Protein 4TT9 (pdb70)

Secondary structure (DSSP, 8-state):
-TTSEEEEEEEEEEEEEEHHHHHHHHHTTEEEE-S-TTT-EEEEETTEEEEEEEEEEETTEEEEEEEE--/--SSEEEEEEEEEEEEEEHHHHHT--TT-EEE--TTSSS-EEEEETTEEEEEEEEEE-SSSEEEEEEEE---/--SS--EEEEEEEEEEEEEHHHHHHHHHTTEEEE-S-STT-EEEEETTEEEEEEEEE--SSS-EEEEEE---/---EEEEEEEEEEEEE-SHHHHT--TTBEEE--SSTTSSEEEEETTEEEEEEEEEE--EEEEEEEE--

Nearest PDB structures (foldseek):
  4tt9-assembly2_C  TM=8.560E-01  e=9.223E-10  Shigella flexneri
  8uox-assembly1_E6  TM=8.039E-01  e=1.009E-04  Salmonella enterica subsp. enterica serovar Typhimurium
  8t8o-assembly1_N  TM=8.169E-01  e=2.760E-04  Salmonella enterica subsp. enterica serovar Typhimurium
  1o6a-assembly1_A  TM=7.568E-01  e=2.053E-04  Thermotoga maritima
  1o6a-assembly1_B  TM=7.746E-01  e=2.929E-04  Thermotoga maritima

Foldseek 3Di:
DVVDDWDKDFALDDDDDDPVRVVVCVVVVHDDDDDDSQVFIWIDTVNRTFFTWHWACPPNRIDIDTPTGD/DVPDDWDKDWAQDDDDDDVVVVVVDDPPDDDDDDPCRQAFTFIAINNHGFATWHWDQDVVGIDTHGDTGHDD/DVVPDDWDKDFAQDDDDDDVVVVVVCVVVPHDDDDPCRQQFGFIDTPNHTFFGWHWDCPPHGIDIGTDTGND/DPDDWDKDWDLDDDDDDVVVVVVDDPPDDDDDPPQSQQFIFIDTPNHTFFTFHWQPPVIDTHTPTGHD

B-factor: mean 56.94, std 15.18, range [26.03, 128.65]

Structure (mmCIF, N/CA/C/O backbone):
data_4TT9
#
_entry.id   4TT9
#
_cell.length_a   51.300
_cell.length_b   27.820
_cell.length_c   104.440
_cell.angle_alpha   90.00
_cell.angle_beta   90.03
_cell.angle_gamma   90.00
#
_symmetry.space_group_name_H-M   'P 1 21 1'
#
loop_
_entity.id
_entity.type
_entity.pdbx_description
1 polymer 'Surface presentation of antigens protein SpaO'
2 non-polymer 1,2-ETHANEDIOL
3 water water
#
loop_
_atom_site.group_PDB
_atom_site.id
_atom_site.type_symbol
_atom_site.label_atom_id
_atom_site.label_alt_id
_atom_site.label_comp_id
_atom_site.label_asym_id
_atom_site.label_entity_id
_atom_site.label_seq_id
_atom_site.pdbx_PDB_ins_code
_atom_site.Cartn_x
_atom_site.Cartn_y
_atom_site.Cartn_z
_atom_site.occupancy
_atom_site.B_iso_or_equiv
_atom_site.auth_seq_id
_atom_site.auth_comp_id
_atom_site.auth_asym_id
_atom_site.auth_atom_id
_atom_site.pdbx_PDB_model_num
ATOM 1 N N . TYR A 1 14 ? 43.772 -15.144 51.729 1.00 79.14 221 TYR A N 1
ATOM 2 C CA . TYR A 1 14 ? 42.833 -14.034 51.611 1.00 76.26 221 TYR A CA 1
ATOM 3 C C . TYR A 1 14 ? 42.334 -13.876 50.180 1.00 74.19 221 TYR A C 1
ATOM 4 O O . TYR A 1 14 ? 41.172 -13.557 49.944 1.00 72.50 221 TYR A O 1
ATOM 13 N N . ASP A 1 15 ? 43.212 -14.111 49.218 1.00 74.54 222 ASP A N 1
ATOM 14 C CA . ASP A 1 15 ? 42.813 -14.065 47.823 1.00 79.24 222 ASP A CA 1
ATOM 15 C C . ASP A 1 15 ? 42.102 -15.370 47.475 1.00 81.23 222 ASP A C 1
ATOM 16 O O . ASP A 1 15 ? 41.796 -15.649 46.316 1.00 78.80 222 ASP A O 1
ATOM 21 N N . ASP A 1 16 ? 41.843 -16.165 48.506 1.00 85.07 223 ASP A N 1
ATOM 22 C CA . ASP A 1 16 ? 41.151 -17.431 48.359 1.00 87.88 223 ASP A CA 1
ATOM 23 C C . ASP A 1 16 ? 39.650 -17.232 48.569 1.00 88.33 223 ASP A C 1
ATOM 24 O O . ASP A 1 16 ? 38.835 -18.038 48.120 1.00 87.40 223 ASP A O 1
ATOM 29 N N . ILE A 1 17 ? 39.295 -16.138 49.239 1.00 87.67 224 ILE A N 1
ATOM 30 C CA . ILE A 1 17 ? 37.913 -15.863 49.633 1.00 86.19 224 ILE A CA 1
ATOM 31 C C . ILE A 1 17 ? 37.090 -15.284 48.491 1.00 79.39 224 ILE A C 1
ATOM 32 O O . ILE A 1 17 ? 37.631 -14.943 47.444 1.00 80.18 224 ILE A O 1
ATOM 37 N N . ASN A 1 18 ? 35.783 -15.153 48.694 1.00 77.95 225 ASN A N 1
ATOM 38 C CA . ASN A 1 18 ? 34.932 -14.589 47.650 1.00 76.23 225 ASN A CA 1
ATOM 39 C C . ASN A 1 18 ? 34.331 -13.229 47.999 1.00 74.02 225 ASN A C 1
ATOM 40 O O . ASN A 1 18 ? 33.977 -12.979 49.141 1.00 66.85 225 ASN A O 1
ATOM 45 N N . VAL A 1 19 ? 34.229 -12.354 47.004 1.00 71.04 226 VAL A N 1
ATOM 46 C CA . VAL A 1 19 ? 33.603 -11.050 47.184 1.00 67.91 226 VAL A CA 1
ATOM 47 C C . VAL A 1 19 ? 32.573 -10.833 46.080 1.00 71.09 226 VAL A C 1
ATOM 48 O O . VAL A 1 19 ? 32.544 -11.576 45.099 1.00 69.44 226 VAL A O 1
ATOM 52 N N . LYS A 1 20 ? 31.735 -9.814 46.241 1.00 70.68 227 LYS A N 1
ATOM 53 C CA . LYS A 1 20 ? 30.686 -9.511 45.278 1.00 64.14 227 LYS A CA 1
ATOM 54 C C . LYS A 1 20 ? 31.079 -8.245 44.533 1.00 62.04 227 LYS A C 1
ATOM 55 O O . LYS A 1 20 ? 31.347 -7.218 45.159 1.00 57.04 227 LYS A O 1
ATOM 61 N N . VAL A 1 21 ? 31.135 -8.316 43.203 1.00 54.84 228 VAL A N 1
ATOM 62 C CA . VAL A 1 21 ? 31.480 -7.140 42.399 1.00 50.01 228 VAL A CA 1
ATOM 63 C C . VAL A 1 21 ? 30.237 -6.566 41.730 1.00 48.89 228 VAL A C 1
ATOM 64 O O . VAL A 1 21 ? 29.580 -7.242 40.936 1.00 46.53 228 VAL A O 1
ATOM 68 N N . ASP A 1 22 ? 29.914 -5.321 42.073 1.00 44.77 229 ASP A N 1
ATOM 69 C CA . ASP A 1 22 ? 28.668 -4.696 41.647 1.00 42.94 229 ASP A CA 1
ATOM 70 C C . ASP A 1 22 ? 28.935 -3.696 40.531 1.00 46.56 229 ASP A C 1
ATOM 71 O O . ASP A 1 22 ? 29.679 -2.731 40.726 1.00 46.02 229 ASP A O 1
ATOM 76 N N . PHE A 1 23 ? 28.340 -3.930 39.363 1.00 46.80 230 PHE A N 1
ATOM 77 C CA . PHE A 1 23 ? 28.384 -2.956 38.287 1.00 40.01 230 PHE A CA 1
ATOM 78 C C . PHE A 1 23 ? 27.120 -2.115 38.381 1.00 40.42 230 PHE A C 1
ATOM 79 O O . PHE A 1 23 ? 26.044 -2.545 37.980 1.00 37.46 230 PHE A O 1
ATOM 87 N N . ILE A 1 24 ? 27.259 -0.926 38.952 1.00 42.55 231 ILE A N 1
ATOM 88 C CA . ILE A 1 24 ? 26.120 -0.088 39.276 1.00 38.59 231 ILE A CA 1
ATOM 89 C C . ILE A 1 24 ? 25.926 0.986 38.222 1.00 39.55 231 ILE A C 1
ATOM 90 O O . ILE A 1 24 ? 26.711 1.925 38.122 1.00 46.62 231 ILE A O 1
ATOM 95 N N . LEU A 1 25 ? 24.873 0.836 37.434 1.00 37.56 232 LEU A N 1
ATOM 96 C CA . LEU A 1 25 ? 24.520 1.824 36.428 1.00 40.70 232 LEU A CA 1
ATOM 97 C C . LEU A 1 25 ? 24.349 3.199 37.052 1.00 39.34 232 LEU A C 1
ATOM 98 O O . LEU A 1 25 ? 25.006 4.161 36.661 1.00 44.94 232 LEU A O 1
ATOM 103 N N . LEU A 1 26 ? 23.466 3.285 38.034 1.00 41.60 233 LEU A N 1
ATOM 104 C CA . LEU A 1 26 ? 23.198 4.560 38.685 1.00 42.24 233 LEU A CA 1
ATOM 105 C C . LEU A 1 26 ? 22.808 4.405 40.143 1.00 36.40 233 LEU A C 1
ATOM 106 O O . LEU A 1 26 ? 22.151 3.434 40.521 1.00 37.03 233 LEU A O 1
ATOM 111 N N . GLU A 1 27 ? 23.243 5.364 40.954 1.00 38.63 234 GLU A N 1
ATOM 112 C CA . GLU A 1 27 ? 22.733 5.538 42.302 1.00 40.47 234 GLU 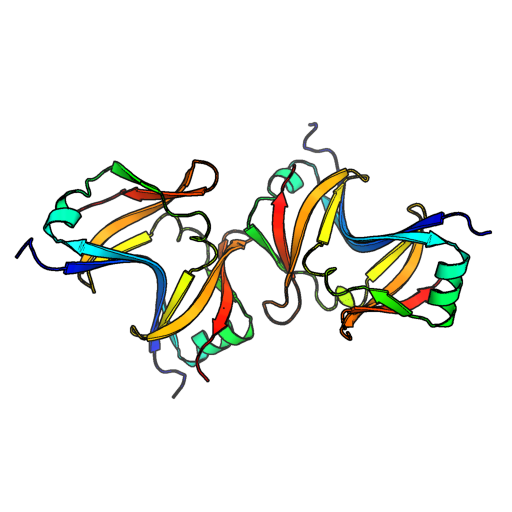A CA 1
ATOM 113 C C . GLU A 1 27 ? 22.194 6.950 42.421 1.00 41.94 234 GLU A C 1
ATOM 114 O O . GLU A 1 27 ? 22.843 7.916 42.010 1.00 40.30 234 GLU A O 1
ATOM 120 N N . LYS A 1 28 ? 21.001 7.057 42.989 1.00 43.69 235 LYS A N 1
ATOM 121 C CA . LYS A 1 28 ? 20.300 8.324 43.094 1.00 45.87 235 LYS A CA 1
ATOM 122 C C . LYS A 1 28 ? 19.576 8.364 44.432 1.00 52.07 235 LYS A C 1
ATOM 123 O O . LYS A 1 28 ? 19.039 7.354 44.884 1.00 51.93 235 LYS A O 1
ATOM 129 N N . ASN A 1 29 ? 19.584 9.523 45.081 1.00 61.47 236 ASN A N 1
ATOM 130 C CA . ASN A 1 29 ? 18.860 9.699 46.336 1.00 57.48 236 ASN A CA 1
ATOM 131 C C . ASN A 1 29 ? 17.518 10.370 46.072 1.00 54.73 236 ASN A C 1
ATOM 132 O O . ASN A 1 29 ? 17.433 11.306 45.275 1.00 53.91 236 ASN A O 1
ATOM 137 N N . MET A 1 30 ? 16.471 9.889 46.733 1.00 53.69 237 MET A N 1
ATOM 138 C CA . MET A 1 30 ? 15.122 10.373 46.479 1.00 52.56 237 MET A CA 1
ATOM 139 C C . MET A 1 30 ? 14.212 9.902 47.607 1.00 53.72 237 MET A C 1
ATOM 140 O O . MET A 1 30 ? 14.419 8.820 48.146 1.00 57.64 237 MET A O 1
ATOM 145 N N . THR A 1 31 ? 13.210 10.703 47.966 1.00 52.65 238 THR A N 1
ATOM 146 C CA . THR A 1 31 ? 12.323 10.372 49.086 1.00 51.91 238 THR A CA 1
ATOM 147 C C . THR A 1 31 ? 11.532 9.097 48.833 1.00 53.00 238 THR A C 1
ATOM 148 O O . THR A 1 31 ? 11.468 8.619 47.700 1.00 57.92 238 THR A O 1
ATOM 152 N N . ILE A 1 32 ? 10.927 8.547 49.884 1.00 51.51 239 ILE A N 1
ATOM 153 C CA . ILE A 1 32 ? 10.044 7.400 49.716 1.00 46.63 239 ILE A CA 1
ATOM 154 C C . ILE A 1 32 ? 8.876 7.852 48.860 1.00 49.25 239 ILE A C 1
ATOM 155 O O . ILE A 1 32 ? 8.316 7.089 48.083 1.00 53.49 239 ILE A O 1
ATOM 160 N N . ASN A 1 33 ? 8.541 9.126 48.997 1.00 53.54 240 ASN A N 1
ATOM 161 C CA . ASN A 1 33 ? 7.478 9.735 48.232 1.00 53.95 240 ASN A CA 1
ATOM 162 C C . ASN A 1 33 ? 7.869 9.842 46.765 1.00 57.53 240 ASN A C 1
ATOM 163 O O . ASN A 1 33 ? 7.100 9.447 45.887 1.00 52.13 240 ASN A O 1
ATOM 168 N N . GLU A 1 34 ? 9.067 10.367 46.502 1.00 57.07 241 GLU A N 1
ATOM 169 C CA . GLU A 1 34 ? 9.566 10.502 45.132 1.00 54.56 241 GLU A CA 1
ATOM 170 C C . GLU A 1 34 ? 9.663 9.148 44.443 1.00 48.96 241 GLU A C 1
ATOM 171 O O . GLU A 1 34 ? 9.150 8.968 43.341 1.00 53.31 241 GLU A O 1
ATOM 177 N N . LEU A 1 35 ? 10.331 8.207 45.101 1.00 42.81 242 LEU A N 1
ATOM 178 C CA . LEU A 1 35 ? 10.439 6.840 44.616 1.00 39.95 242 LEU A CA 1
ATOM 179 C C . LEU A 1 35 ? 9.079 6.300 44.219 1.00 46.32 242 LEU A C 1
ATOM 180 O O . LEU A 1 35 ? 8.933 5.665 43.180 1.00 53.69 242 LEU A O 1
ATOM 185 N N . LYS A 1 36 ? 8.081 6.573 45.049 1.00 51.22 243 LYS A N 1
ATOM 186 C CA . LYS A 1 36 ? 6.745 6.039 44.841 1.00 51.70 243 LYS A CA 1
ATOM 187 C C . LYS A 1 36 ? 6.065 6.623 43.592 1.00 54.85 243 LYS A C 1
ATOM 188 O O . LYS A 1 36 ? 5.234 5.958 42.969 1.00 54.29 243 LYS A O 1
ATOM 194 N N . MET A 1 37 ? 6.422 7.849 43.217 1.00 54.15 244 MET A N 1
ATOM 195 C CA . MET A 1 37 ? 5.888 8.439 41.993 1.00 46.89 244 MET A CA 1
ATOM 196 C C . MET A 1 37 ? 6.427 7.678 40.798 1.00 54.74 244 MET A C 1
ATOM 197 O O . MET A 1 37 ? 5.698 7.385 39.847 1.00 57.51 244 MET A O 1
ATOM 202 N N . TYR A 1 38 ? 7.713 7.355 40.861 1.00 54.90 245 TYR A N 1
ATOM 203 C CA . TYR A 1 38 ? 8.377 6.613 39.801 1.00 51.22 245 TYR A CA 1
ATOM 204 C C . TYR A 1 38 ? 7.721 5.250 39.623 1.00 54.98 245 TYR A C 1
ATOM 205 O O . TYR A 1 38 ? 7.519 4.794 38.502 1.00 61.37 245 TYR A O 1
ATOM 214 N N . VAL A 1 39 ? 7.378 4.603 40.731 1.00 53.65 246 VAL A N 1
ATOM 215 C CA . VAL A 1 39 ? 6.735 3.294 40.666 1.00 51.70 246 VAL A CA 1
ATOM 216 C C . VAL A 1 39 ? 5.345 3.391 40.028 1.00 55.79 246 VAL A C 1
ATOM 217 O O . VAL A 1 39 ? 4.895 2.464 39.354 1.00 56.69 246 VAL A O 1
ATOM 221 N N . GLU A 1 40 ? 4.683 4.527 40.231 1.00 57.62 247 GLU A N 1
ATOM 222 C CA . GLU A 1 40 ? 3.372 4.770 39.651 1.00 57.58 247 GLU A CA 1
ATOM 223 C C . GLU A 1 40 ? 3.489 4.996 38.153 1.00 59.52 247 GLU A C 1
ATOM 224 O O . GLU A 1 40 ? 2.642 4.550 37.382 1.00 66.00 247 GLU A O 1
ATOM 230 N N . ASN A 1 41 ? 4.539 5.699 37.742 1.00 53.63 248 ASN A N 1
ATOM 231 C CA . ASN A 1 41 ? 4.714 6.026 36.340 1.00 44.90 248 ASN A CA 1
ATOM 232 C C . ASN A 1 41 ? 5.457 4.938 35.581 1.00 43.37 248 ASN A C 1
ATOM 233 O O . ASN A 1 41 ? 5.855 5.141 34.435 1.00 41.66 248 ASN A O 1
ATOM 238 N N . GLU A 1 42 ? 5.651 3.794 36.231 1.00 46.39 249 GLU A N 1
ATOM 239 C CA . GLU A 1 42 ? 6.349 2.645 35.647 1.00 38.74 249 GLU A CA 1
ATOM 240 C C . GLU A 1 42 ? 7.643 2.994 34.920 1.00 44.82 249 GLU A C 1
ATOM 241 O O . GLU A 1 42 ? 8.095 2.246 34.058 1.00 45.53 249 GLU A O 1
ATOM 247 N N . LEU A 1 43 ? 8.238 4.126 35.280 1.00 50.10 250 LEU A N 1
ATOM 248 C CA . LEU A 1 43 ? 9.460 4.590 34.635 1.00 48.50 250 LEU A CA 1
ATOM 249 C C . LEU A 1 43 ? 10.234 5.553 35.539 1.00 46.66 250 LEU A C 1
ATOM 250 O O . LEU A 1 43 ? 9.673 6.534 36.042 1.00 44.16 250 LEU A O 1
ATOM 255 N N . PHE A 1 44 ? 11.515 5.256 35.755 1.00 45.88 251 PHE A N 1
ATOM 256 C CA . PHE A 1 44 ? 12.434 6.207 36.354 1.00 38.82 251 PHE A CA 1
ATOM 257 C C . PHE A 1 44 ? 13.010 7.061 35.235 1.00 44.53 251 PHE A C 1
ATOM 258 O O . PHE A 1 44 ? 13.512 6.519 34.245 1.00 41.88 251 PHE A O 1
ATOM 266 N N . LYS A 1 45 ? 12.951 8.384 35.380 1.00 50.38 252 LYS A N 1
ATOM 267 C CA . LYS A 1 45 ? 13.404 9.276 34.308 1.00 57.40 252 LYS A CA 1
ATOM 268 C C . LYS A 1 45 ? 14.652 10.085 34.637 1.00 62.45 252 LYS A C 1
ATOM 269 O O . LYS A 1 45 ? 14.645 10.935 35.536 1.00 70.23 252 LYS A O 1
ATOM 275 N N . PHE A 1 46 ? 15.714 9.825 33.879 1.00 55.78 253 PHE A N 1
ATOM 276 C CA . PHE A 1 46 ? 17.005 10.436 34.132 1.00 57.08 253 PHE A CA 1
ATOM 277 C C . PHE A 1 46 ? 17.590 11.069 32.875 1.00 61.24 253 PHE A C 1
ATOM 278 O O . PHE A 1 46 ? 17.574 10.465 31.802 1.00 59.41 253 PHE A O 1
ATOM 286 N N . PRO A 1 47 ? 18.107 12.300 33.011 1.00 66.90 254 PRO A N 1
ATOM 287 C CA . PRO A 1 47 ? 18.733 13.078 31.934 1.00 68.38 254 PRO A CA 1
ATOM 288 C C . PRO A 1 47 ? 20.088 12.546 31.449 1.00 66.31 254 PRO A C 1
ATOM 289 O O . PRO A 1 47 ? 21.100 13.100 31.853 1.00 66.46 254 PRO A O 1
ATOM 293 N N . ASP A 1 48 ? 20.097 11.504 30.617 1.00 68.48 255 ASP A N 1
ATOM 294 C CA . ASP A 1 48 ? 21.286 11.098 29.845 1.00 67.48 255 ASP A CA 1
ATOM 295 C C . ASP A 1 48 ? 22.482 10.586 30.667 1.00 70.43 255 ASP A C 1
ATOM 296 O O . ASP A 1 48 ? 22.393 10.452 31.887 1.00 76.11 255 ASP A O 1
ATOM 301 N N . ASP A 1 49 ? 23.576 10.263 29.970 1.00 66.51 256 ASP A N 1
ATOM 302 C CA . ASP A 1 49 ? 24.913 10.133 30.570 1.00 60.32 256 ASP A CA 1
ATOM 303 C C . ASP A 1 49 ? 25.221 8.870 31.372 1.00 54.17 256 ASP A C 1
ATOM 304 O O . ASP A 1 49 ? 26.349 8.390 31.345 1.00 52.48 256 ASP A O 1
ATOM 309 N N . ILE A 1 50 ? 24.240 8.341 32.095 1.00 53.28 257 ILE A N 1
ATOM 310 C CA . ILE A 1 50 ? 24.500 7.283 33.082 1.00 53.09 257 ILE A CA 1
ATOM 311 C C . ILE A 1 50 ? 25.176 6.047 32.499 1.00 52.64 257 ILE A C 1
ATOM 312 O O . ILE A 1 50 ? 25.680 5.194 33.232 1.00 53.02 257 ILE A O 1
ATOM 317 N N . VAL A 1 51 ? 25.176 5.960 31.175 1.00 54.61 258 VAL A N 1
ATOM 318 C CA . VAL A 1 51 ? 25.835 4.876 30.472 1.00 53.85 258 VAL A CA 1
ATOM 319 C C . VAL A 1 51 ? 27.349 5.114 30.462 1.00 59.39 258 VAL A C 1
ATOM 320 O O . VAL A 1 51 ? 28.141 4.173 30.490 1.00 62.81 258 VAL A O 1
ATOM 324 N N . LYS A 1 52 ? 27.747 6.380 30.457 1.00 59.96 259 LYS A N 1
ATOM 325 C CA . LYS A 1 52 ? 29.156 6.739 30.520 1.00 57.68 259 LYS A CA 1
ATOM 326 C C . LYS A 1 52 ? 29.738 6.600 31.926 1.00 59.19 259 LYS A C 1
ATOM 327 O O . LYS A 1 52 ? 30.934 6.361 32.090 1.00 61.79 259 LYS A O 1
ATOM 333 N N . HIS A 1 53 ? 28.898 6.758 32.942 1.00 60.20 260 HIS A N 1
ATOM 334 C CA . HIS A 1 53 ? 29.386 6.846 34.313 1.00 61.53 260 HIS A CA 1
ATOM 335 C C . HIS A 1 53 ? 28.891 5.712 35.199 1.00 54.97 260 HIS A C 1
ATOM 336 O O . HIS A 1 53 ? 28.214 5.940 36.200 1.00 55.95 260 HIS A O 1
ATOM 343 N N . VAL A 1 54 ? 29.242 4.488 34.830 1.00 48.48 261 VAL A N 1
ATOM 344 C CA . VAL A 1 54 ? 28.904 3.330 35.635 1.00 44.66 261 VAL A CA 1
ATOM 345 C C . VAL A 1 54 ? 29.951 3.166 36.720 1.00 45.02 261 VAL A C 1
ATOM 346 O O . VAL A 1 54 ? 31.139 3.358 36.476 1.00 50.81 261 VAL A O 1
ATOM 350 N N . ASN A 1 55 ? 29.524 2.841 37.932 1.00 44.82 262 ASN A N 1
ATOM 351 C CA . ASN A 1 55 ? 30.495 2.639 38.992 1.00 46.32 262 ASN A CA 1
ATOM 352 C C . ASN A 1 55 ? 30.604 1.183 39.393 1.00 46.39 262 ASN A C 1
ATOM 353 O O . ASN A 1 55 ? 29.626 0.440 39.354 1.00 50.17 262 ASN A O 1
ATOM 358 N N . ILE A 1 56 ? 31.812 0.782 39.761 1.00 47.39 263 ILE A N 1
ATOM 359 C CA . ILE A 1 56 ? 32.091 -0.604 40.067 1.00 45.62 263 ILE A CA 1
ATOM 360 C C . ILE A 1 56 ? 32.568 -0.702 41.503 1.00 47.03 263 ILE A C 1
ATOM 361 O O . ILE A 1 56 ? 33.739 -0.466 41.796 1.00 46.86 263 ILE A O 1
ATOM 366 N N . LYS A 1 57 ? 31.645 -1.037 42.398 1.00 52.98 264 LYS A N 1
ATOM 367 C CA . LYS A 1 57 ? 31.944 -1.096 43.818 1.00 49.46 264 LYS A CA 1
ATOM 368 C C . LYS A 1 57 ? 32.061 -2.547 44.250 1.00 49.91 264 LYS A C 1
ATOM 369 O O . LYS A 1 57 ? 31.381 -3.412 43.705 1.00 51.24 264 LYS A O 1
ATOM 375 N N . VAL A 1 58 ? 32.938 -2.820 45.210 1.00 53.67 265 VAL A N 1
ATOM 376 C CA . VAL A 1 58 ? 32.986 -4.141 45.827 1.00 58.23 265 VAL A CA 1
ATOM 377 C C . VAL A 1 58 ? 32.396 -4.032 47.223 1.00 68.08 265 VAL A C 1
ATOM 378 O O . VAL A 1 58 ? 33.106 -3.760 48.194 1.00 70.28 265 VAL A O 1
ATOM 382 N N . ASN A 1 59 ? 31.080 -4.211 47.298 1.00 69.86 266 ASN A N 1
ATOM 383 C CA . ASN A 1 59 ? 30.363 -4.132 48.548 1.00 73.87 266 ASN A CA 1
ATOM 384 C C . ASN A 1 59 ? 30.583 -2.796 49.247 1.00 67.67 266 ASN A C 1
ATOM 385 O O . ASN A 1 59 ? 30.777 -2.736 50.461 1.00 67.69 266 ASN A O 1
ATOM 390 N N . GLY A 1 60 ? 30.556 -1.726 48.460 1.00 58.16 267 GLY A N 1
ATOM 391 C CA . GLY A 1 60 ? 30.628 -0.389 49.009 1.00 56.51 267 GLY A CA 1
ATOM 392 C C . GLY A 1 60 ? 31.908 0.309 48.621 1.00 60.75 267 GLY A C 1
ATOM 393 O O . GLY A 1 60 ? 31.889 1.475 48.242 1.00 61.45 267 GLY A O 1
ATOM 394 N N . SER A 1 61 ? 33.027 -0.397 48.727 1.00 63.13 268 SER A N 1
ATOM 395 C CA . SER A 1 61 ? 34.306 0.155 48.310 1.00 63.56 268 SER A CA 1
ATOM 396 C C . SER A 1 61 ? 34.320 0.350 46.800 1.00 64.07 268 SER A C 1
ATOM 397 O O . SER A 1 61 ? 34.156 -0.602 46.041 1.00 66.33 268 SER A O 1
ATOM 400 N N . LEU A 1 62 ? 34.512 1.590 46.367 1.00 63.46 269 LEU A N 1
ATOM 401 C CA . LEU A 1 62 ? 34.522 1.912 44.944 1.00 56.12 269 LEU A CA 1
ATOM 402 C C . LEU A 1 62 ? 35.859 1.604 44.271 1.00 59.58 269 LEU A C 1
ATOM 403 O O . LEU A 1 62 ? 36.897 2.158 44.636 1.00 66.34 269 LEU A O 1
ATOM 408 N N . VAL A 1 63 ? 35.834 0.733 43.272 1.00 52.23 270 VAL A N 1
ATOM 409 C CA . VAL A 1 63 ? 37.060 0.361 42.588 1.00 48.86 270 VAL A CA 1
ATOM 410 C C . VAL A 1 63 ? 37.343 1.259 41.401 1.00 47.60 270 VAL A C 1
ATOM 411 O O . VAL A 1 63 ? 38.258 2.081 41.425 1.00 46.68 270 VAL A O 1
ATOM 415 N N . GLY A 1 64 ? 36.557 1.090 40.351 1.00 50.92 271 GLY A N 1
ATOM 416 C CA . GLY A 1 64 ? 36.779 1.857 39.150 1.00 53.60 271 GLY A CA 1
ATOM 417 C C . GLY A 1 64 ? 35.523 2.524 38.656 1.00 51.48 271 GLY A C 1
ATOM 418 O O . GLY A 1 64 ? 34.507 2.535 39.353 1.00 45.19 271 GLY A O 1
ATOM 419 N N . HIS A 1 65 ? 35.620 3.104 37.458 1.00 57.20 272 HIS A N 1
ATOM 420 C CA . HIS A 1 65 ? 34.476 3.651 36.738 1.00 52.43 272 HIS A CA 1
ATOM 421 C C . HIS A 1 65 ? 34.167 2.700 35.610 1.00 49.82 272 HIS A C 1
ATOM 422 O O . HIS A 1 65 ? 34.943 1.775 35.342 1.00 46.29 272 HIS A O 1
ATOM 429 N N . GLY A 1 66 ? 33.053 2.942 34.924 1.00 47.41 273 GLY A N 1
ATOM 430 C CA . GLY A 1 66 ? 32.662 2.094 33.814 1.00 44.69 273 GLY A CA 1
ATOM 431 C C . GLY A 1 66 ? 31.824 2.779 32.751 1.00 43.81 273 GLY A C 1
ATOM 432 O O . GLY A 1 66 ? 31.199 3.816 32.992 1.00 42.03 273 GLY A O 1
ATOM 433 N N . GLU A 1 67 ? 31.826 2.186 31.563 1.00 42.65 274 GLU A N 1
ATOM 434 C CA . GLU A 1 67 ? 31.039 2.667 30.439 1.00 41.97 274 GLU A CA 1
ATOM 435 C C . GLU A 1 67 ? 30.391 1.474 29.761 1.00 40.72 274 GLU A C 1
ATOM 436 O O . GLU A 1 67 ? 31.062 0.502 29.432 1.00 45.13 274 GLU A O 1
ATOM 442 N N . LEU A 1 68 ? 29.082 1.538 29.569 1.00 48.04 275 LEU A N 1
ATOM 443 C CA . LEU A 1 68 ? 28.364 0.463 28.903 1.00 44.43 275 LEU A CA 1
ATOM 444 C C . LEU A 1 68 ? 28.470 0.705 27.418 1.00 44.35 275 LEU A C 1
ATOM 445 O O . LEU A 1 68 ? 28.173 1.794 26.939 1.00 47.25 275 LEU A O 1
ATOM 450 N N . VAL A 1 69 ? 28.929 -0.297 26.684 1.00 45.32 276 VAL A N 1
ATOM 451 C CA . VAL A 1 69 ? 29.110 -0.126 25.259 1.00 44.90 276 VAL A CA 1
ATOM 452 C C . VAL A 1 69 ? 28.278 -1.138 24.486 1.00 49.55 276 VAL A C 1
ATOM 453 O O . VAL A 1 69 ? 27.779 -2.106 25.063 1.00 50.90 276 VAL A O 1
ATOM 457 N N . SER A 1 70 ? 28.120 -0.894 23.187 1.00 50.64 277 SER A N 1
ATOM 458 C CA . SER A 1 70 ? 27.456 -1.830 22.288 1.00 54.68 277 SER A CA 1
ATOM 459 C C . SER A 1 70 ? 28.509 -2.634 21.541 1.00 54.41 277 SER A C 1
ATOM 460 O O . SER A 1 70 ? 29.291 -2.066 20.784 1.00 54.88 277 SER A O 1
ATOM 463 N N . ILE A 1 71 ? 28.543 -3.947 21.754 1.00 53.80 278 ILE A N 1
ATOM 464 C CA . ILE A 1 71 ? 29.508 -4.800 21.067 1.00 55.82 278 ILE A CA 1
ATOM 465 C C . ILE A 1 71 ? 28.938 -6.174 20.772 1.00 61.58 278 ILE A C 1
ATOM 466 O O . ILE A 1 71 ? 28.051 -6.649 21.478 1.00 58.61 278 ILE A O 1
ATOM 471 N N . GLU A 1 72 ? 29.481 -6.810 19.736 1.00 69.89 279 GLU A N 1
ATOM 472 C CA . GLU A 1 72 ? 29.154 -8.190 19.380 1.00 74.38 279 GLU A CA 1
ATOM 473 C C . GLU A 1 72 ? 27.658 -8.474 19.440 1.00 79.11 279 GLU A C 1
ATOM 474 O O . GLU A 1 72 ? 27.242 -9.505 19.966 1.00 79.49 279 GLU A O 1
ATOM 480 N N . ASP A 1 73 ? 26.863 -7.534 18.932 1.00 81.87 280 ASP A N 1
ATOM 481 C CA . ASP A 1 73 ? 25.406 -7.649 18.929 1.00 83.65 280 ASP A CA 1
ATOM 482 C C . ASP A 1 73 ? 24.817 -7.777 20.340 1.00 79.02 280 ASP A C 1
ATOM 483 O O . ASP A 1 73 ? 23.675 -8.209 20.516 1.00 80.44 280 ASP A O 1
ATOM 488 N N . GLY A 1 74 ? 25.609 -7.404 21.339 1.00 71.88 281 GLY A N 1
ATOM 489 C CA . GLY A 1 74 ? 25.169 -7.415 22.719 1.00 66.95 281 GLY A CA 1
ATOM 490 C C . GLY A 1 74 ? 25.712 -6.188 23.422 1.00 64.34 281 GLY A C 1
ATOM 491 O O . GLY A 1 74 ? 25.876 -5.144 22.787 1.00 64.61 281 GLY A O 1
ATOM 492 N N . TYR A 1 75 ? 25.990 -6.300 24.719 1.00 48.58 282 TYR A N 1
ATOM 493 C CA . TYR A 1 75 ? 26.609 -5.198 25.438 1.00 47.03 282 TYR A CA 1
ATOM 494 C C . TYR A 1 75 ? 27.842 -5.652 26.175 1.00 50.15 282 TYR A C 1
ATOM 495 O O . TYR A 1 75 ? 28.069 -6.850 26.341 1.00 52.83 282 TYR A O 1
ATOM 504 N N . GLY A 1 76 ? 28.637 -4.679 26.606 1.00 51.87 283 GLY A N 1
ATOM 505 C CA . GLY A 1 76 ? 29.793 -4.934 27.442 1.00 47.19 283 GLY A CA 1
ATOM 506 C C . GLY A 1 76 ? 30.106 -3.702 28.267 1.00 45.86 283 GLY A C 1
ATOM 507 O O . GLY A 1 76 ? 29.378 -2.707 28.199 1.00 45.19 283 GLY A O 1
ATOM 508 N N . ILE A 1 77 ? 31.181 -3.762 29.050 1.00 45.36 284 ILE A N 1
ATOM 509 C CA . ILE A 1 77 ? 31.634 -2.603 29.815 1.00 44.91 284 ILE A CA 1
ATOM 510 C C . ILE A 1 77 ? 33.088 -2.304 29.504 1.00 42.36 284 ILE A C 1
ATOM 511 O O . ILE A 1 77 ? 33.888 -3.217 29.364 1.00 42.57 284 ILE A O 1
ATOM 516 N N . GLU A 1 78 ? 33.427 -1.027 29.390 1.00 43.73 285 GLU A N 1
ATOM 517 C CA . GLU A 1 78 ? 34.811 -0.628 29.206 1.00 47.57 285 GLU A CA 1
ATOM 518 C C . GLU A 1 78 ? 35.284 0.032 30.489 1.00 57.01 285 GLU A C 1
ATOM 519 O O . GLU A 1 78 ? 34.588 0.887 31.039 1.00 59.98 285 GLU A O 1
ATOM 525 N N . ILE A 1 79 ? 36.460 -0.369 30.970 1.00 60.85 286 ILE A N 1
ATOM 526 C CA . ILE A 1 79 ? 37.002 0.159 32.219 1.00 54.90 286 ILE A CA 1
ATOM 527 C C . ILE A 1 79 ? 37.760 1.458 31.984 1.00 54.17 286 ILE A C 1
ATOM 528 O O . ILE A 1 79 ? 38.917 1.449 31.591 1.00 49.39 286 ILE A O 1
ATOM 533 N N . SER A 1 80 ? 37.093 2.578 32.233 1.00 54.43 287 SER A N 1
ATOM 534 C CA . SER A 1 80 ? 37.675 3.887 31.980 1.00 59.56 287 SER A CA 1
ATOM 535 C C . SER A 1 80 ? 38.631 4.294 33.089 1.00 57.29 287 SER A C 1
ATOM 536 O O . SER A 1 80 ? 39.556 5.075 32.867 1.00 62.57 287 SER A O 1
ATOM 539 N N . SER A 1 81 ? 38.393 3.766 34.283 1.00 52.43 288 SER A N 1
ATOM 540 C CA . SER A 1 81 ? 39.182 4.106 35.462 1.00 49.28 288 SER A CA 1
ATOM 541 C C . SER A 1 81 ? 39.291 2.907 36.366 1.00 50.19 288 SER A C 1
ATOM 542 O O . SER A 1 81 ? 38.397 2.072 36.417 1.00 51.71 288 SER A O 1
ATOM 545 N N . TRP A 1 82 ? 40.381 2.834 37.107 1.00 65.05 289 TRP A N 1
ATOM 546 C CA . TRP A 1 82 ? 40.621 1.675 37.942 1.00 68.78 289 TRP A CA 1
ATOM 547 C C . TRP A 1 82 ? 41.503 2.051 39.128 1.00 72.02 289 TRP A C 1
ATOM 548 O O . TRP A 1 82 ? 42.189 3.072 39.095 1.00 75.06 289 TRP A O 1
ATOM 559 N N . MET A 1 83 ? 41.480 1.229 40.173 1.00 72.79 290 MET A N 1
ATOM 560 C CA . MET A 1 83 ? 42.263 1.487 41.380 1.00 70.80 290 MET A CA 1
ATOM 561 C C . MET A 1 83 ? 42.335 0.222 42.226 1.00 70.41 290 MET A C 1
ATOM 562 O O . MET A 1 83 ? 43.358 -0.074 42.842 1.00 75.77 290 MET A O 1
ATOM 567 N N . TYR B 1 14 ? 5.967 10.163 56.742 1.00 72.35 221 TYR B N 1
ATOM 568 C CA . TYR B 1 14 ? 7.130 9.281 56.687 1.00 70.66 221 TYR B CA 1
ATOM 569 C C . TYR B 1 14 ? 7.376 8.744 55.279 1.00 76.78 221 TYR B C 1
ATOM 570 O O . TYR B 1 14 ? 7.737 7.582 55.091 1.00 76.73 221 TYR B O 1
ATOM 579 N N . ASP B 1 15 ? 7.178 9.605 54.288 1.00 80.15 222 ASP B N 1
ATOM 580 C CA . ASP B 1 15 ? 7.523 9.273 52.920 1.00 56.93 222 ASP B CA 1
ATOM 581 C C . ASP B 1 15 ? 8.460 10.319 52.380 1.00 54.99 222 ASP B C 1
ATOM 582 O O . ASP B 1 15 ? 9.055 10.146 51.333 1.00 62.10 222 ASP B O 1
ATOM 587 N N . ASP B 1 16 ? 8.580 11.415 53.110 1.00 59.91 223 ASP B N 1
ATOM 588 C CA . ASP B 1 16 ? 9.526 12.466 52.777 1.00 64.41 223 ASP B CA 1
ATOM 589 C C . ASP B 1 16 ? 10.928 12.126 53.299 1.00 64.39 223 ASP B C 1
ATOM 590 O O . ASP B 1 16 ? 11.877 12.901 53.145 1.00 61.81 223 ASP B O 1
ATOM 595 N N . ILE B 1 17 ? 11.053 10.957 53.912 1.00 61.43 224 ILE B N 1
ATOM 596 C CA . ILE B 1 17 ? 12.355 10.446 54.320 1.00 59.62 224 ILE B CA 1
ATOM 597 C C . ILE B 1 17 ? 13.198 10.050 53.102 1.00 55.82 224 ILE B C 1
ATOM 598 O O . ILE B 1 17 ? 12.671 9.502 52.133 1.00 59.28 224 ILE B O 1
ATOM 603 N N . ASN B 1 18 ? 14.499 10.334 53.153 1.00 50.28 225 ASN B N 1
ATOM 604 C CA . ASN B 1 18 ? 15.378 10.138 52.003 1.00 48.64 225 ASN B CA 1
ATOM 605 C C . ASN B 1 18 ? 16.091 8.784 51.981 1.00 51.15 225 ASN B C 1
ATOM 606 O O . ASN B 1 18 ? 16.674 8.371 52.978 1.00 50.41 225 ASN B O 1
ATOM 611 N N . VAL B 1 19 ? 16.058 8.109 50.831 1.00 55.97 226 VAL B N 1
ATOM 612 C CA . VAL B 1 19 ? 16.672 6.783 50.685 1.00 51.27 226 VAL B CA 1
ATOM 613 C C . VAL B 1 19 ? 17.513 6.601 49.419 1.00 49.50 226 VAL B C 1
ATOM 614 O O . VAL B 1 19 ? 17.356 7.332 48.437 1.00 49.09 226 VAL B O 1
ATOM 618 N N . LYS B 1 20 ? 18.372 5.583 49.458 1.00 48.54 227 LYS B N 1
ATOM 619 C CA . LYS B 1 20 ? 19.392 5.324 48.446 1.00 49.15 227 LYS B CA 1
ATOM 620 C C . LYS B 1 20 ? 18.944 4.211 47.502 1.00 47.14 227 LYS B C 1
ATOM 621 O O . LYS B 1 20 ? 18.893 3.042 47.890 1.00 49.49 227 LYS B O 1
ATOM 627 N N . VAL B 1 21 ? 18.608 4.581 46.269 1.00 43.94 228 VAL B N 1
ATOM 628 C CA . VAL B 1 21 ? 18.178 3.609 45.271 1.00 42.20 228 VAL B CA 1
ATOM 629 C C . VAL B 1 21 ? 19.312 3.295 44.286 1.00 44.51 228 VAL B C 1
ATOM 630 O O . VAL B 1 21 ? 19.978 4.198 43.777 1.00 44.89 228 VAL B O 1
ATOM 634 N N . ASP B 1 22 ? 19.568 2.011 44.064 1.00 45.49 229 ASP B N 1
ATOM 635 C CA . ASP B 1 22 ? 20.657 1.599 43.185 1.00 48.35 229 ASP B CA 1
ATOM 636 C C . ASP B 1 22 ? 20.087 0.947 41.932 1.00 51.09 229 ASP B C 1
ATOM 637 O O . ASP B 1 22 ? 19.115 0.189 42.007 1.00 53.67 229 ASP B O 1
ATOM 642 N N . PHE B 1 23 ? 20.679 1.244 40.781 1.00 45.11 230 PHE B N 1
ATOM 643 C CA . PHE B 1 23 ? 20.293 0.569 39.553 1.00 40.82 230 PHE B CA 1
ATOM 644 C C . PHE B 1 23 ? 21.455 -0.298 39.100 1.00 41.78 230 PHE B C 1
ATOM 645 O O . PHE B 1 23 ? 22.473 0.199 38.630 1.00 44.39 230 PHE B O 1
ATOM 653 N N . ILE B 1 24 ? 21.279 -1.605 39.256 1.00 42.74 231 ILE B N 1
ATOM 654 C CA . ILE B 1 24 ? 22.382 -2.559 39.283 1.00 37.00 231 ILE B CA 1
ATOM 655 C C . ILE B 1 24 ? 22.317 -3.488 38.089 1.00 41.03 231 ILE B C 1
ATOM 656 O O . ILE B 1 24 ? 21.332 -4.201 37.907 1.00 46.16 231 ILE B O 1
ATOM 661 N N . LEU B 1 25 ? 23.371 -3.479 37.280 1.00 39.24 232 LEU B N 1
ATOM 662 C CA . LEU B 1 25 ? 23.386 -4.222 36.027 1.00 35.94 232 LEU B CA 1
ATOM 663 C C . LEU B 1 25 ? 23.803 -5.662 36.245 1.00 40.52 232 LEU B C 1
ATOM 664 O O . LEU B 1 25 ? 23.253 -6.579 35.645 1.00 43.85 232 LEU B O 1
ATOM 669 N N . LEU B 1 26 ? 24.778 -5.858 37.123 1.00 44.57 233 LEU B N 1
ATOM 670 C CA . LEU B 1 26 ? 25.380 -7.169 37.293 1.00 41.74 233 LEU B CA 1
ATOM 671 C C . LEU B 1 26 ? 26.072 -7.246 38.631 1.00 41.69 233 LEU B C 1
ATOM 672 O O . LEU B 1 26 ? 26.707 -6.288 39.059 1.00 45.44 233 LEU B O 1
ATOM 677 N N . GLU B 1 27 ? 25.929 -8.386 39.296 1.00 45.19 234 GLU B N 1
ATOM 678 C CA . GLU B 1 27 ? 26.735 -8.702 40.458 1.00 47.85 234 GLU B CA 1
ATOM 679 C C . GLU B 1 27 ? 27.514 -9.937 40.086 1.00 49.95 234 GLU B C 1
ATOM 680 O O . GLU B 1 27 ? 26.921 -10.975 39.784 1.00 52.54 234 GLU B O 1
ATOM 686 N N . LYS B 1 28 ? 28.837 -9.823 40.085 1.00 52.20 235 LYS B N 1
ATOM 687 C CA . LYS B 1 28 ? 29.691 -10.971 39.826 1.00 53.47 235 LYS B CA 1
ATOM 688 C C . LYS B 1 28 ? 30.416 -11.363 41.109 1.00 54.49 235 LYS B C 1
ATOM 689 O O . LYS B 1 28 ? 31.095 -10.537 41.722 1.00 54.97 235 LYS B O 1
ATOM 695 N N . ASN B 1 29 ? 30.243 -12.612 41.529 1.00 58.80 236 ASN B N 1
ATOM 696 C CA . ASN B 1 29 ? 30.989 -13.146 42.662 1.00 60.99 236 ASN B CA 1
ATOM 697 C C . ASN B 1 29 ? 32.327 -13.669 42.162 1.00 63.32 236 ASN B C 1
ATOM 698 O O . ASN B 1 29 ? 32.360 -14.460 41.217 1.00 63.86 236 ASN B O 1
ATOM 703 N N . MET B 1 30 ? 33.422 -13.232 42.787 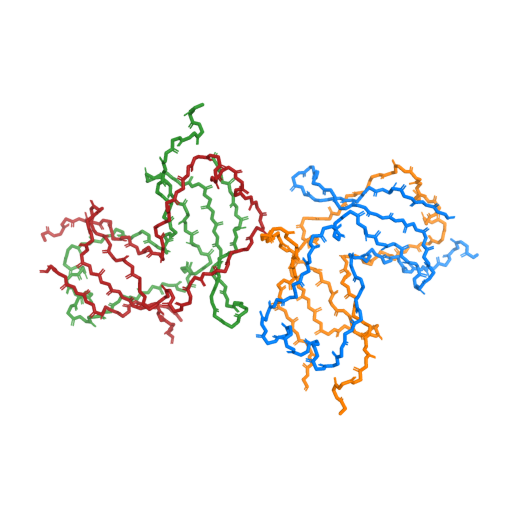1.00 61.09 237 MET B N 1
ATOM 704 C CA . MET B 1 30 ? 34.761 -13.648 42.368 1.00 57.57 237 MET B CA 1
ATOM 705 C C . MET B 1 30 ? 35.777 -13.518 43.502 1.00 55.75 237 MET B C 1
ATOM 706 O O . MET B 1 30 ? 35.593 -12.717 44.416 1.00 54.48 237 MET B O 1
ATOM 711 N N . THR B 1 31 ? 36.850 -14.304 43.438 1.00 52.54 238 THR B N 1
ATOM 712 C CA . THR B 1 31 ? 37.918 -14.204 44.422 1.00 45.51 238 THR B CA 1
ATOM 713 C C . THR B 1 31 ? 38.675 -12.916 44.216 1.00 49.71 238 THR B C 1
ATOM 714 O O . THR B 1 31 ? 38.713 -12.388 43.110 1.00 58.03 238 THR B O 1
ATOM 718 N N . ILE B 1 32 ? 39.287 -12.410 45.280 1.00 50.40 239 ILE B N 1
ATOM 719 C CA . ILE B 1 32 ? 40.154 -11.248 45.164 1.00 49.73 239 ILE B CA 1
ATOM 720 C C . ILE B 1 32 ? 41.294 -11.620 44.234 1.00 57.70 239 ILE B C 1
ATOM 721 O O . ILE B 1 32 ? 41.848 -10.770 43.539 1.00 67.37 239 ILE B O 1
ATOM 726 N N . ASN B 1 33 ? 41.625 -12.905 44.213 1.00 53.24 240 ASN B N 1
ATOM 727 C CA . ASN B 1 33 ? 42.552 -13.421 43.231 1.00 55.00 240 ASN B CA 1
ATOM 728 C C . ASN B 1 33 ? 42.008 -13.180 41.832 1.00 56.48 240 ASN B C 1
ATOM 729 O O . ASN B 1 33 ? 42.681 -12.587 40.999 1.00 63.61 240 ASN B O 1
ATOM 734 N N . GLU B 1 34 ? 40.784 -13.634 41.584 1.00 50.22 241 GLU B N 1
ATOM 735 C CA . GLU B 1 34 ? 40.135 -13.411 40.299 1.00 46.13 241 GLU B CA 1
ATOM 736 C C . GLU B 1 34 ? 40.009 -11.930 40.004 1.00 46.58 241 GLU B C 1
ATOM 737 O O . GLU B 1 34 ? 40.278 -11.490 38.897 1.00 54.16 241 GLU B O 1
ATOM 743 N N . LEU B 1 35 ? 39.629 -11.163 41.014 1.00 49.28 242 LEU B N 1
ATOM 744 C CA . LEU B 1 35 ? 39.505 -9.719 40.881 1.00 54.16 242 LEU B CA 1
ATOM 745 C C . LEU B 1 35 ? 40.788 -9.082 40.374 1.00 62.07 242 LEU B C 1
ATOM 746 O O . LEU B 1 35 ? 40.751 -8.042 39.722 1.00 67.97 242 LEU B O 1
ATOM 751 N N . LYS B 1 36 ? 41.923 -9.702 40.668 1.00 64.72 243 LYS B N 1
ATOM 752 C CA . LYS B 1 36 ? 43.192 -9.201 40.160 1.00 70.50 243 LYS B CA 1
ATOM 753 C C . LYS B 1 36 ? 43.220 -9.272 38.635 1.00 76.76 243 LYS B C 1
ATOM 754 O O . LYS B 1 36 ? 43.906 -8.487 37.983 1.00 79.35 243 LYS B O 1
ATOM 760 N N . MET B 1 37 ? 42.451 -10.196 38.066 1.00 81.66 244 MET B N 1
ATOM 761 C CA . MET B 1 37 ? 42.460 -10.413 36.620 1.00 90.11 244 MET B CA 1
ATOM 762 C C . MET B 1 37 ? 41.668 -9.355 35.848 1.00 93.15 244 MET B C 1
ATOM 763 O O . MET B 1 37 ? 41.482 -9.469 34.634 1.00 98.41 244 MET B O 1
ATOM 768 N N . TYR B 1 38 ? 41.218 -8.329 36.563 1.00 104.86 245 TYR B N 1
ATOM 769 C CA . TYR B 1 38 ? 40.593 -7.150 35.971 1.00 94.45 245 TYR B CA 1
ATOM 770 C C . TYR B 1 38 ? 41.620 -6.005 35.860 1.00 98.98 245 TYR B C 1
ATOM 771 O O . TYR B 1 38 ? 42.219 -5.617 36.865 1.00 104.99 245 TYR B O 1
ATOM 780 N N . VAL B 1 39 ? 41.827 -5.471 34.652 1.00 92.36 246 VAL B N 1
ATOM 781 C CA . VAL B 1 39 ? 42.824 -4.409 34.422 1.00 89.99 246 VAL B CA 1
ATOM 782 C C . VAL B 1 39 ? 42.225 -3.163 33.742 1.00 80.90 246 VAL B C 1
ATOM 783 O O . VAL B 1 39 ? 41.136 -3.229 33.200 1.00 67.73 246 VAL B O 1
ATOM 787 N N . GLU B 1 40 ? 42.935 -2.032 33.764 1.00 86.62 247 GLU B N 1
ATOM 788 C CA . GLU B 1 40 ? 42.440 -0.798 33.130 1.00 79.57 247 GLU B CA 1
ATOM 789 C C . GLU B 1 40 ? 42.414 -0.956 31.612 1.00 78.45 247 GLU B C 1
ATOM 790 O O . GLU B 1 40 ? 43.142 -1.780 31.062 1.00 84.10 247 GLU B O 1
ATOM 796 N N . ASN B 1 41 ? 41.573 -0.170 30.944 1.00 76.50 248 ASN B N 1
ATOM 797 C CA . ASN B 1 41 ? 41.298 -0.341 29.513 1.00 77.62 248 ASN B CA 1
ATOM 798 C C . ASN B 1 41 ? 41.003 -1.786 29.080 1.00 79.03 248 ASN B C 1
ATOM 799 O O . ASN B 1 41 ? 41.288 -2.167 27.944 1.00 82.93 248 ASN B O 1
ATOM 804 N N . GLU B 1 42 ? 40.442 -2.583 29.990 1.00 74.86 249 GLU B N 1
ATOM 805 C CA . GLU B 1 42 ? 39.961 -3.923 29.656 1.00 74.01 249 GLU B CA 1
ATOM 806 C C . GLU B 1 42 ? 38.512 -3.856 29.149 1.00 69.18 249 GLU B C 1
ATOM 807 O O . GLU B 1 42 ? 37.819 -2.846 29.317 1.00 52.29 249 GLU B O 1
ATOM 813 N N . LEU B 1 43 ? 38.063 -4.925 28.505 1.00 65.70 250 LEU B N 1
ATOM 814 C CA . LEU B 1 43 ? 36.723 -4.958 27.956 1.00 54.97 250 LEU B CA 1
ATOM 815 C C . LEU B 1 43 ? 36.078 -6.300 28.245 1.00 53.51 250 LEU B C 1
ATOM 816 O O . LEU B 1 43 ? 36.580 -7.354 27.841 1.00 53.80 250 LEU B O 1
ATOM 821 N N . PHE B 1 44 ? 34.960 -6.248 28.957 1.00 56.65 251 PHE B N 1
ATOM 822 C CA . PHE B 1 44 ? 34.218 -7.442 29.325 1.00 59.26 251 PHE B CA 1
ATOM 823 C C . PHE B 1 44 ? 32.907 -7.496 28.579 1.00 62.10 251 PHE B C 1
ATOM 824 O O . PHE B 1 44 ? 32.423 -6.486 28.069 1.00 61.78 251 PHE B O 1
ATOM 832 N N . LYS B 1 45 ? 32.321 -8.683 28.550 1.00 65.30 252 LYS B N 1
ATOM 833 C CA . LYS B 1 45 ? 31.164 -8.936 27.720 1.00 62.50 252 LYS B CA 1
ATOM 834 C C . LYS B 1 45 ? 30.016 -9.395 28.595 1.00 58.68 252 LYS B C 1
ATOM 835 O O . LYS B 1 45 ? 30.054 -10.488 29.166 1.00 63.23 252 LYS B O 1
ATOM 841 N N . PHE B 1 46 ? 29.011 -8.538 28.732 1.00 54.76 253 PHE B N 1
ATOM 842 C CA . PHE B 1 46 ? 27.793 -8.921 29.426 1.00 58.59 253 PHE B CA 1
ATOM 843 C C . PHE B 1 46 ? 27.031 -9.861 28.521 1.00 62.47 253 PHE B C 1
ATOM 844 O O . PHE B 1 46 ? 27.300 -9.915 27.321 1.00 68.88 253 PHE B O 1
ATOM 852 N N . PRO B 1 47 ? 26.074 -10.610 29.087 1.00 60.65 254 PRO B N 1
ATOM 853 C CA . PRO B 1 47 ? 25.074 -11.273 28.244 1.00 59.72 254 PRO B CA 1
ATOM 854 C C . PRO B 1 47 ? 24.192 -10.230 27.559 1.00 62.37 254 PRO B C 1
ATOM 855 O O . PRO B 1 47 ? 24.361 -9.034 27.802 1.00 61.91 254 PRO B O 1
ATOM 859 N N . ASP B 1 48 ? 23.260 -10.676 26.723 1.00 66.39 255 ASP B N 1
ATOM 860 C CA . ASP B 1 48 ? 22.368 -9.767 26.003 1.00 69.62 255 ASP B CA 1
ATOM 861 C C . ASP B 1 48 ? 21.105 -9.419 26.807 1.00 69.32 255 ASP B C 1
ATOM 862 O O . ASP B 1 48 ? 20.303 -8.572 26.402 1.00 65.98 255 ASP B O 1
ATOM 867 N N . ASP B 1 49 ? 20.940 -10.076 27.950 1.00 69.42 256 ASP B N 1
ATOM 868 C CA . ASP B 1 49 ? 19.828 -9.788 28.835 1.00 69.94 256 ASP B CA 1
ATOM 869 C C . ASP B 1 49 ? 20.260 -8.794 29.883 1.00 65.49 256 ASP B C 1
ATOM 870 O O . ASP B 1 49 ? 19.661 -8.712 30.950 1.00 70.48 256 ASP B O 1
ATOM 875 N N . ILE B 1 50 ? 21.307 -8.039 29.593 1.00 60.09 257 ILE B N 1
ATOM 876 C CA . ILE B 1 50 ? 21.893 -7.198 30.624 1.00 54.46 257 ILE B CA 1
ATOM 877 C C . ILE B 1 50 ? 21.185 -5.859 30.726 1.00 54.04 257 ILE B C 1
ATOM 878 O O . ILE B 1 50 ? 21.244 -5.209 31.763 1.00 53.29 257 ILE B O 1
ATOM 883 N N . VAL B 1 51 ? 20.512 -5.454 29.654 1.00 48.98 258 VAL B N 1
ATOM 884 C CA . VAL B 1 51 ? 19.832 -4.170 29.647 1.00 40.66 258 VAL B CA 1
ATOM 885 C C . VAL B 1 51 ? 18.362 -4.364 30.023 1.00 39.92 258 VAL B C 1
ATOM 886 O O . VAL B 1 51 ? 17.648 -3.412 30.341 1.00 39.88 258 VAL B O 1
ATOM 890 N N . LYS B 1 52 ? 17.933 -5.621 30.007 1.00 39.14 259 LYS B N 1
ATOM 891 C CA . LYS B 1 52 ? 16.545 -5.973 30.247 1.00 43.53 259 LYS B CA 1
ATOM 892 C C . LYS B 1 52 ? 16.325 -6.574 31.631 1.00 50.17 259 LYS B C 1
ATOM 893 O O . LYS B 1 52 ? 15.201 -6.941 31.981 1.00 53.83 259 LYS B O 1
ATOM 899 N N . HIS B 1 53 ? 17.396 -6.677 32.414 1.00 49.84 260 HIS B N 1
ATOM 900 C CA . HIS B 1 53 ? 17.313 -7.240 33.760 1.00 48.27 260 HIS B CA 1
ATOM 901 C C . HIS B 1 53 ? 18.088 -6.421 34.779 1.00 42.30 260 HIS B C 1
ATOM 902 O O . HIS B 1 53 ? 18.903 -6.963 35.516 1.00 42.50 260 HIS B O 1
ATOM 909 N N . VAL B 1 54 ? 17.842 -5.116 34.816 1.00 39.21 261 VAL B N 1
ATOM 910 C CA . VAL B 1 54 ? 18.410 -4.268 35.859 1.00 33.30 261 VAL B CA 1
ATOM 911 C C . VAL B 1 54 ? 17.680 -4.546 37.156 1.00 37.99 261 VAL B C 1
ATOM 912 O O . VAL B 1 54 ? 16.448 -4.638 37.176 1.00 39.20 261 VAL B O 1
ATOM 916 N N . ASN B 1 55 ? 18.444 -4.692 38.236 1.00 46.17 262 ASN B N 1
ATOM 917 C CA . ASN B 1 55 ? 17.886 -4.895 39.569 1.00 37.00 262 ASN B CA 1
ATOM 918 C C . ASN B 1 55 ? 17.789 -3.578 40.290 1.00 37.93 262 ASN B C 1
ATOM 919 O O . ASN B 1 55 ? 18.761 -2.825 40.346 1.00 35.13 262 ASN B O 1
ATOM 924 N N . ILE B 1 56 ? 16.624 -3.286 40.844 1.00 40.17 263 ILE B N 1
ATOM 925 C CA . ILE B 1 56 ? 16.465 -2.023 41.537 1.00 36.78 263 ILE B CA 1
ATOM 926 C C . ILE B 1 56 ? 16.514 -2.282 43.030 1.00 39.85 263 ILE B C 1
ATOM 927 O O . ILE B 1 56 ? 15.745 -3.090 43.551 1.00 41.33 263 ILE B O 1
ATOM 932 N N . LYS B 1 57 ? 17.444 -1.606 43.701 1.00 37.93 264 LYS B N 1
ATOM 933 C CA . LYS B 1 57 ? 17.671 -1.800 45.119 1.00 36.06 264 LYS B CA 1
ATOM 934 C C . LYS B 1 57 ? 17.410 -0.508 45.862 1.00 36.72 264 LYS B C 1
ATOM 935 O O . LYS B 1 57 ? 17.739 0.570 45.374 1.00 37.05 264 LYS B O 1
ATOM 941 N N . VAL B 1 58 ? 16.807 -0.617 47.036 1.00 34.36 265 VAL B N 1
ATOM 942 C CA . VAL B 1 58 ? 16.634 0.538 47.896 1.00 49.28 265 VAL B CA 1
ATOM 943 C C . VAL B 1 58 ? 17.325 0.228 49.213 1.00 53.20 265 VAL B C 1
ATOM 944 O O . VAL B 1 58 ? 16.958 -0.735 49.879 1.00 62.51 265 VAL B O 1
ATOM 948 N N . ASN B 1 59 ? 18.323 1.028 49.581 1.00 47.67 266 ASN B N 1
ATOM 949 C CA . ASN B 1 59 ? 19.126 0.756 50.775 1.00 48.53 266 ASN B CA 1
ATOM 950 C C . ASN B 1 59 ? 19.624 -0.680 50.860 1.00 53.95 266 ASN B C 1
ATOM 951 O O . ASN B 1 59 ? 19.664 -1.260 51.951 1.00 61.78 266 ASN B O 1
ATOM 956 N N . GLY B 1 60 ? 19.987 -1.246 49.710 1.00 46.50 267 GLY B N 1
ATOM 957 C CA . GLY B 1 60 ? 20.530 -2.588 49.663 1.00 44.29 267 GLY B CA 1
ATOM 958 C C . GLY B 1 60 ? 19.476 -3.665 49.519 1.00 46.03 267 GLY B C 1
ATOM 959 O O . GLY B 1 60 ? 19.812 -4.833 49.333 1.00 49.14 267 GLY B O 1
ATOM 960 N N . SER B 1 61 ? 18.205 -3.281 49.609 1.00 48.50 268 SER B N 1
ATOM 961 C CA . SER B 1 61 ? 17.101 -4.234 49.468 1.00 50.19 268 SER B CA 1
ATOM 962 C C . SER B 1 61 ? 16.581 -4.322 48.030 1.00 43.62 268 SER B C 1
ATOM 963 O O . SER B 1 61 ? 16.315 -3.304 47.404 1.00 44.44 268 SER B O 1
ATOM 966 N N . LEU B 1 62 ? 16.427 -5.546 47.530 1.00 38.67 269 LEU B N 1
ATOM 967 C CA . LEU B 1 62 ? 15.834 -5.800 46.221 1.00 36.22 269 LEU B CA 1
ATOM 968 C C . LEU B 1 62 ? 14.366 -5.452 46.237 1.00 44.67 269 LEU B C 1
ATOM 969 O O . LEU B 1 62 ? 13.574 -6.129 46.887 1.00 45.28 269 LEU B O 1
ATOM 974 N N . VAL B 1 63 ? 13.987 -4.417 45.503 1.00 42.13 270 VAL B N 1
ATOM 975 C CA . VAL B 1 63 ? 12.593 -4.018 45.476 1.00 41.14 270 VAL B CA 1
ATOM 976 C C . VAL B 1 63 ? 11.967 -4.215 44.107 1.00 37.53 270 VAL B C 1
ATOM 977 O O . VAL B 1 63 ? 10.781 -3.965 43.933 1.00 40.38 270 VAL B O 1
ATOM 981 N N . GLY B 1 64 ? 12.754 -4.652 43.131 1.00 36.50 271 GLY B N 1
ATOM 982 C CA . GLY B 1 64 ? 12.213 -4.866 41.799 1.00 34.97 271 GLY B CA 1
ATOM 983 C C . GLY B 1 64 ? 13.259 -4.992 40.718 1.00 36.10 271 GLY B C 1
ATOM 984 O O . GLY B 1 64 ? 14.450 -5.064 41.002 1.00 43.49 271 GLY B O 1
ATOM 985 N N . HIS B 1 65 ? 12.802 -5.017 39.471 1.00 39.94 272 HIS B N 1
ATOM 986 C CA . HIS B 1 65 ? 13.672 -5.197 38.314 1.00 37.28 272 HIS B CA 1
ATOM 987 C C . HIS B 1 65 ? 13.190 -4.327 37.170 1.00 34.65 272 HIS B C 1
ATOM 988 O O . HIS B 1 65 ? 11.991 -4.165 36.974 1.00 41.97 272 HIS B O 1
ATOM 995 N N . GLY B 1 66 ? 14.111 -3.758 36.410 1.00 32.78 273 GLY B N 1
ATOM 996 C CA . GLY B 1 66 ? 13.707 -2.891 35.322 1.00 34.20 273 GLY B CA 1
ATOM 997 C C . GLY B 1 66 ? 14.499 -3.049 34.037 1.00 35.40 273 GLY B C 1
ATOM 998 O O . GLY B 1 66 ? 15.484 -3.784 33.976 1.00 39.30 273 GLY B O 1
ATOM 999 N N . GLU B 1 67 ? 14.075 -2.335 33.006 1.00 31.01 274 GLU B N 1
ATOM 1000 C CA . GLU B 1 67 ? 14.731 -2.413 31.713 1.00 33.03 274 GLU B CA 1
ATOM 1001 C C . GLU B 1 67 ? 15.280 -1.043 31.358 1.00 36.37 274 GLU B C 1
ATOM 1002 O O . GLU B 1 67 ? 14.581 -0.041 31.475 1.00 39.18 274 GLU B O 1
ATOM 1008 N N . LEU B 1 68 ? 16.531 -0.993 30.924 1.00 34.47 275 LEU B N 1
ATOM 1009 C CA . LEU B 1 68 ? 17.122 0.274 30.522 1.00 34.19 275 LEU B CA 1
ATOM 1010 C C . LEU B 1 68 ? 16.676 0.581 29.113 1.00 44.67 275 LEU B C 1
ATOM 1011 O O . LEU B 1 68 ? 16.772 -0.265 28.223 1.00 44.30 275 LEU B O 1
ATOM 1016 N N . VAL B 1 69 ? 16.159 1.788 28.915 1.00 48.18 276 VAL B N 1
ATOM 1017 C CA . VAL B 1 69 ? 15.746 2.220 27.592 1.00 40.75 276 VAL B CA 1
ATOM 1018 C C . VAL B 1 69 ? 16.326 3.592 27.262 1.00 40.66 276 VAL B C 1
ATOM 1019 O O . VAL B 1 69 ? 16.553 4.410 28.154 1.00 42.64 276 VAL B O 1
ATOM 1023 N N . SER B 1 70 ? 16.581 3.841 25.983 1.00 38.35 277 SER B N 1
ATOM 1024 C CA . SER B 1 70 ? 16.941 5.180 25.556 1.00 42.62 277 SER B CA 1
ATOM 1025 C C . SER B 1 70 ? 15.658 5.961 25.489 1.00 50.36 277 SER B C 1
ATOM 1026 O O . SER B 1 70 ? 14.617 5.420 25.135 1.00 50.92 277 SER B O 1
ATOM 1029 N N . ILE B 1 71 ? 15.704 7.235 25.834 1.00 55.30 278 ILE B N 1
ATOM 1030 C CA . ILE B 1 71 ? 14.538 8.065 25.609 1.00 59.09 278 ILE B CA 1
ATOM 1031 C C . ILE B 1 71 ? 15.008 9.344 24.945 1.00 71.37 278 ILE B C 1
ATOM 1032 O O . ILE B 1 71 ? 16.156 9.437 24.500 1.00 75.72 278 ILE B O 1
ATOM 1037 N N . GLU B 1 72 ? 14.131 10.332 24.858 1.00 76.07 279 GLU B N 1
ATOM 1038 C CA . GLU B 1 72 ? 14.548 11.592 24.274 1.00 80.11 279 GLU B CA 1
ATOM 1039 C C . GLU B 1 72 ? 15.515 12.292 25.209 1.00 73.40 279 GLU B C 1
ATOM 1040 O O . GLU B 1 72 ? 15.187 12.583 26.365 1.00 64.89 279 GLU B O 1
ATOM 1046 N N . ASP B 1 73 ? 16.725 12.510 24.700 1.00 74.90 280 ASP B N 1
ATOM 1047 C CA . ASP B 1 73 ? 17.785 13.188 25.431 1.00 76.17 280 ASP B CA 1
ATOM 1048 C C . ASP B 1 73 ? 18.215 12.473 26.705 1.00 78.77 280 ASP B C 1
ATOM 1049 O O . ASP B 1 73 ? 19.162 12.900 27.361 1.00 83.19 280 ASP B O 1
ATOM 1054 N N . GLY B 1 74 ? 17.531 11.391 27.060 1.00 74.19 281 GLY B N 1
ATOM 1055 C CA . GLY B 1 74 ? 17.842 10.709 28.299 1.00 64.20 281 GLY B CA 1
ATOM 1056 C C . GLY B 1 74 ? 17.807 9.200 28.221 1.00 56.58 281 GLY B C 1
ATOM 1057 O O . GLY B 1 74 ? 17.536 8.613 27.163 1.00 59.18 281 GLY B O 1
ATOM 1058 N N . TYR B 1 75 ? 18.100 8.584 29.360 1.00 47.68 282 TYR B N 1
ATOM 1059 C CA . TYR B 1 75 ? 17.924 7.158 29.560 1.00 44.37 282 TYR B CA 1
ATOM 1060 C C . TYR B 1 75 ? 16.949 6.975 30.697 1.00 43.52 282 TYR B C 1
ATOM 1061 O O . TYR B 1 75 ? 16.887 7.802 31.603 1.00 46.51 282 TYR B O 1
ATOM 1070 N N . GLY B 1 76 ? 16.193 5.890 30.667 1.00 41.48 283 GLY B N 1
ATOM 1071 C CA . GLY B 1 76 ? 15.223 5.644 31.714 1.00 41.29 283 GLY B CA 1
ATOM 1072 C C . GLY B 1 76 ? 15.230 4.175 32.053 1.00 46.45 283 GLY B C 1
ATOM 1073 O O . GLY B 1 76 ? 15.761 3.367 31.285 1.00 50.59 283 GLY B O 1
ATOM 1074 N N . ILE B 1 77 ? 14.669 3.830 33.210 1.00 47.25 284 ILE B N 1
ATOM 1075 C CA . ILE B 1 77 ? 14.520 2.432 33.601 1.00 43.47 284 ILE B CA 1
ATOM 1076 C C . ILE B 1 77 ? 13.047 2.117 33.726 1.00 45.02 284 ILE B C 1
ATOM 1077 O O . ILE B 1 77 ? 12.412 2.483 34.715 1.00 49.27 284 ILE B O 1
ATOM 1082 N N . GLU B 1 78 ? 12.497 1.464 32.704 1.00 47.96 285 GLU B N 1
ATOM 1083 C CA . GLU B 1 78 ? 11.110 1.031 32.747 1.00 44.97 285 GLU B CA 1
ATOM 1084 C C . GLU B 1 78 ? 11.016 -0.117 33.738 1.00 48.99 285 GLU B C 1
ATOM 1085 O O . GLU B 1 78 ? 11.905 -0.967 33.790 1.00 49.26 285 GLU B O 1
ATOM 1091 N N . ILE B 1 79 ? 9.952 -0.132 34.534 1.00 49.29 286 ILE B N 1
ATOM 1092 C CA . ILE B 1 79 ? 9.825 -1.112 35.606 1.00 43.48 286 ILE B CA 1
ATOM 1093 C C . ILE B 1 79 ? 9.023 -2.328 35.157 1.00 39.35 286 ILE B C 1
ATOM 1094 O O . ILE B 1 79 ? 7.914 -2.209 34.639 1.00 36.01 286 ILE B O 1
ATOM 1099 N N . SER B 1 80 ? 9.600 -3.503 35.368 1.00 42.04 287 SER B N 1
ATOM 1100 C CA . SER B 1 80 ? 8.996 -4.736 34.902 1.00 44.97 287 SER B CA 1
ATOM 1101 C C . SER B 1 80 ? 8.480 -5.551 36.068 1.00 42.32 287 SER B C 1
ATOM 1102 O O . SER B 1 80 ? 7.603 -6.396 35.892 1.00 48.04 287 SER B O 1
ATOM 1105 N N . SER B 1 81 ? 9.032 -5.298 37.253 1.00 39.63 288 SER B N 1
ATOM 1106 C CA . SER B 1 81 ? 8.565 -5.929 38.483 1.00 35.89 288 SER B CA 1
ATOM 1107 C C . SER B 1 81 ? 8.913 -5.068 39.696 1.00 35.28 288 SER B C 1
ATOM 1108 O O . SER B 1 81 ? 9.961 -4.434 39.729 1.00 40.53 288 SER B O 1
ATOM 1111 N N . TRP B 1 82 ? 8.017 -5.029 40.679 1.00 45.83 289 TRP B N 1
ATOM 1112 C CA . TRP B 1 82 ? 8.219 -4.218 41.874 1.00 44.24 289 TRP B CA 1
ATOM 1113 C C . TRP B 1 82 ? 7.685 -4.969 43.075 1.00 46.33 289 TRP B C 1
ATOM 1114 O O . TRP B 1 82 ? 6.517 -5.332 43.105 1.00 47.16 289 TRP B O 1
ATOM 1125 N N . MET B 1 83 ? 8.533 -5.177 44.073 1.00 51.95 290 MET B N 1
ATOM 1126 C CA . MET B 1 83 ? 8.288 -6.204 45.077 1.00 60.78 290 MET B CA 1
ATOM 1127 C C . MET B 1 83 ? 7.952 -5.696 46.484 1.00 69.26 290 MET B C 1
ATOM 1128 O O . MET B 1 83 ? 8.299 -6.346 47.470 1.00 75.61 290 MET B O 1
ATOM 1133 N N . VAL B 1 84 ? 7.260 -4.562 46.584 1.00 70.93 291 VAL B N 1
ATOM 1134 C CA . VAL B 1 84 ? 6.933 -3.996 47.898 1.00 74.13 291 VAL B CA 1
ATOM 1135 C C . VAL B 1 84 ? 5.822 -2.948 47.830 1.00 71.82 291 VAL B C 1
ATOM 1136 O O . VAL B 1 84 ? 5.672 -2.260 46.823 1.00 70.65 291 VAL B O 1
ATOM 1140 N N . LYS B 1 85 ? 5.037 -2.833 48.896 1.00 74.35 292 LYS B N 1
ATOM 1141 C CA . LYS B 1 85 ? 4.001 -1.805 48.948 1.00 72.50 292 LYS B CA 1
ATOM 1142 C C . LYS B 1 85 ? 3.774 -1.284 50.356 1.00 70.29 292 LYS B C 1
ATOM 1143 O O . LYS B 1 85 ? 3.180 -0.226 50.536 1.00 71.98 292 LYS B O 1
ATOM 1149 N N . ASN C 1 13 ? 20.457 15.782 0.849 1.00 64.34 220 ASN C N 1
ATOM 1150 C CA . ASN C 1 13 ? 19.175 16.399 0.557 1.00 52.05 220 ASN C CA 1
ATOM 1151 C C . ASN C 1 13 ? 18.155 15.298 0.418 1.00 46.36 220 ASN C C 1
ATOM 1152 O O 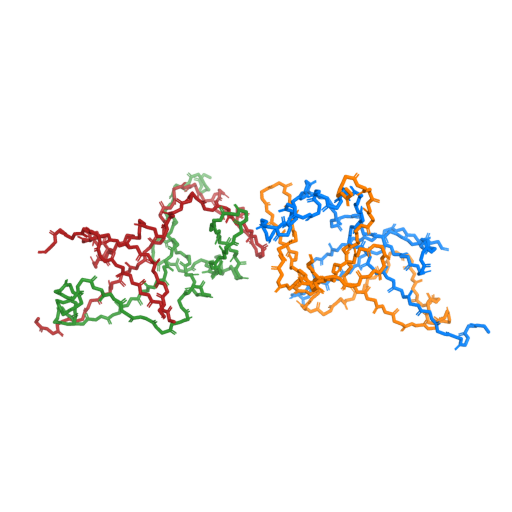. ASN C 1 13 ? 16.964 15.552 0.328 1.00 44.83 220 ASN C O 1
ATOM 1157 N N . TYR C 1 14 ? 18.641 14.062 0.409 1.00 49.63 221 TYR C N 1
ATOM 1158 C CA . TYR C 1 14 ? 17.769 12.897 0.414 1.00 48.37 221 TYR C CA 1
ATOM 1159 C C . TYR C 1 14 ? 17.289 12.670 1.828 1.00 47.48 221 TYR C C 1
ATOM 1160 O O . TYR C 1 14 ? 16.323 11.952 2.056 1.00 47.12 221 TYR C O 1
ATOM 1169 N N . ASP C 1 15 ? 17.978 13.273 2.785 1.00 48.56 222 ASP C N 1
ATOM 1170 C CA . ASP C 1 15 ? 17.570 13.148 4.168 1.00 53.48 222 ASP C CA 1
ATOM 1171 C C . ASP C 1 15 ? 16.428 14.093 4.447 1.00 59.53 222 ASP C C 1
ATOM 1172 O O . ASP C 1 15 ? 15.603 13.842 5.321 1.00 69.05 222 ASP C O 1
ATOM 1177 N N . ASP C 1 16 ? 16.372 15.183 3.697 1.00 57.52 223 ASP C N 1
ATOM 1178 C CA . ASP C 1 16 ? 15.346 16.188 3.923 1.00 53.18 223 ASP C CA 1
ATOM 1179 C C . ASP C 1 16 ? 13.973 15.705 3.460 1.00 47.73 223 ASP C C 1
ATOM 1180 O O . ASP C 1 16 ? 12.940 16.295 3.796 1.00 47.99 223 ASP C O 1
ATOM 1185 N N . ILE C 1 17 ? 13.962 14.603 2.720 1.00 41.90 224 ILE C N 1
ATOM 1186 C CA . ILE C 1 17 ? 12.714 14.055 2.199 1.00 43.29 224 ILE C CA 1
ATOM 1187 C C . ILE C 1 17 ? 11.752 13.625 3.293 1.00 43.38 224 ILE C C 1
ATOM 1188 O O . ILE C 1 17 ? 12.118 12.867 4.174 1.00 46.01 224 ILE C O 1
ATOM 1193 N N . ASN C 1 18 ? 10.516 14.108 3.222 1.00 50.51 225 ASN C N 1
ATOM 1194 C CA . ASN C 1 18 ? 9.477 13.710 4.167 1.00 53.01 225 ASN C CA 1
ATOM 1195 C C . ASN C 1 18 ? 9.027 12.266 4.015 1.00 50.82 225 ASN C C 1
ATOM 1196 O O . ASN C 1 18 ? 9.084 11.699 2.930 1.00 51.48 225 ASN C O 1
ATOM 1201 N N . VAL C 1 19 ? 8.566 11.689 5.119 1.00 50.61 226 VAL C N 1
ATOM 1202 C CA . VAL C 1 19 ? 7.966 10.362 5.138 1.00 48.75 226 VAL C CA 1
ATOM 1203 C C . VAL C 1 19 ? 6.884 10.303 6.215 1.00 52.01 226 VAL C C 1
ATOM 1204 O O . VAL C 1 19 ? 6.899 11.090 7.168 1.00 46.71 226 VAL C O 1
ATOM 1208 N N . LYS C 1 20 ? 5.963 9.355 6.058 1.00 53.50 227 LYS C N 1
ATOM 1209 C CA . LYS C 1 20 ? 4.872 9.148 6.996 1.00 49.40 227 LYS C CA 1
ATOM 1210 C C . LYS C 1 20 ? 5.095 7.831 7.719 1.00 46.47 227 LYS C C 1
ATOM 1211 O O . LYS C 1 20 ? 5.102 6.763 7.105 1.00 46.49 227 LYS C O 1
ATOM 1217 N N . VAL C 1 21 ? 5.278 7.906 9.029 1.00 45.97 228 VAL C N 1
ATOM 1218 C CA . VAL C 1 21 ? 5.594 6.724 9.826 1.00 46.33 228 VAL C CA 1
ATOM 1219 C C . VAL C 1 21 ? 4.343 6.162 10.513 1.00 47.45 228 VAL C C 1
ATOM 1220 O O . VAL C 1 21 ? 3.721 6.845 11.330 1.00 50.11 228 VAL C O 1
ATOM 1224 N N . ASP C 1 22 ? 3.979 4.925 10.173 1.00 44.57 229 ASP C N 1
ATOM 1225 C CA . ASP C 1 22 ? 2.789 4.283 10.724 1.00 42.42 229 ASP C CA 1
ATOM 1226 C C . ASP C 1 22 ? 3.151 3.313 11.825 1.00 46.94 229 ASP C C 1
ATOM 1227 O O . ASP C 1 22 ? 3.977 2.422 11.629 1.00 51.22 229 ASP C O 1
ATOM 1232 N N . PHE C 1 23 ? 2.527 3.479 12.984 1.00 46.42 230 PHE C N 1
ATOM 1233 C CA . PHE C 1 23 ? 2.689 2.520 14.057 1.00 41.52 230 PHE C CA 1
ATOM 1234 C C . PHE C 1 23 ? 1.468 1.653 13.995 1.00 32.12 230 PHE C C 1
ATOM 1235 O O . PHE C 1 23 ? 0.402 2.034 14.429 1.00 37.80 230 PHE C O 1
ATOM 1243 N N . ILE C 1 24 ? 1.647 0.498 13.375 1.00 37.88 231 ILE C N 1
ATOM 1244 C CA . ILE C 1 24 ? 0.553 -0.362 12.971 1.00 37.61 231 ILE C CA 1
ATOM 1245 C C . ILE C 1 24 ? 0.319 -1.420 14.022 1.00 41.11 231 ILE C C 1
ATOM 1246 O O . ILE C 1 24 ? 1.222 -2.175 14.363 1.00 46.85 231 ILE C O 1
ATOM 1251 N N . LEU C 1 25 ? -0.899 -1.477 14.535 1.00 38.44 232 LEU C N 1
ATOM 1252 C CA . LEU C 1 25 ? -1.211 -2.445 15.564 1.00 43.42 232 LEU C CA 1
ATOM 1253 C C . LEU C 1 25 ? -1.289 -3.819 14.935 1.00 49.91 232 LEU C C 1
ATOM 1254 O O . LEU C 1 25 ? -0.794 -4.802 15.489 1.00 59.78 232 LEU C O 1
ATOM 1259 N N . LEU C 1 26 ? -1.900 -3.880 13.762 1.00 48.09 233 LEU C N 1
ATOM 1260 C CA . LEU C 1 26 ? -2.132 -5.156 13.109 1.00 48.90 233 LEU C CA 1
ATOM 1261 C C . LEU C 1 26 ? -2.555 -4.944 11.668 1.00 45.51 233 LEU C C 1
ATOM 1262 O O . LEU C 1 26 ? -3.359 -4.061 11.376 1.00 40.57 233 LEU C O 1
ATOM 1267 N N . GLU C 1 27 ? -1.990 -5.740 10.767 1.00 48.68 234 GLU C N 1
ATOM 1268 C CA . GLU C 1 27 ? -2.495 -5.815 9.408 1.00 53.11 234 GLU C CA 1
ATOM 1269 C C . GLU C 1 27 ? -3.212 -7.142 9.280 1.00 56.84 234 GLU C C 1
ATOM 1270 O O . GLU C 1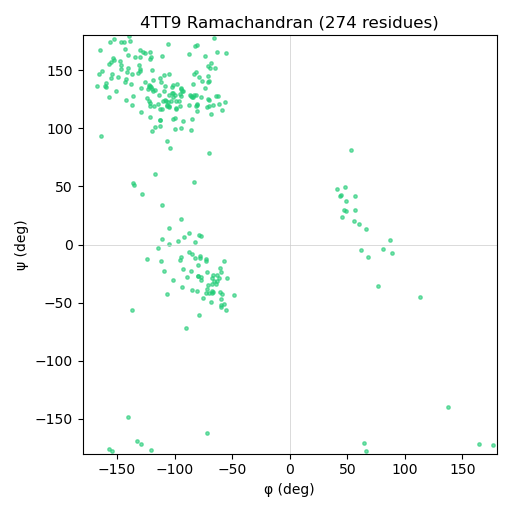 27 ? -2.607 -8.203 9.454 1.00 58.85 234 GLU C O 1
ATOM 1276 N N . LYS C 1 28 ? -4.503 -7.076 8.983 1.00 54.28 235 LYS C N 1
ATOM 1277 C CA . LYS C 1 28 ? -5.348 -8.258 8.958 1.00 57.54 235 LYS C CA 1
ATOM 1278 C C . LYS C 1 28 ? -5.990 -8.439 7.588 1.00 62.66 235 LYS C C 1
ATOM 1279 O O . LYS C 1 28 ? -6.693 -7.551 7.101 1.00 63.93 235 LYS C O 1
ATOM 1285 N N . ASN C 1 29 ? -5.735 -9.582 6.958 1.00 66.53 236 ASN C N 1
ATOM 1286 C CA . ASN C 1 29 ? -6.432 -9.944 5.730 1.00 67.81 236 ASN C CA 1
ATOM 1287 C C . ASN C 1 29 ? -7.778 -10.570 6.078 1.00 72.30 236 ASN C C 1
ATOM 1288 O O . ASN C 1 29 ? -7.830 -11.485 6.896 1.00 81.14 236 ASN C O 1
ATOM 1293 N N . MET C 1 30 ? -8.866 -10.084 5.484 1.00 68.64 237 MET C N 1
ATOM 1294 C CA . MET C 1 30 ? -10.188 -10.664 5.764 1.00 67.59 237 MET C CA 1
ATOM 1295 C C . MET C 1 30 ? -11.208 -10.461 4.644 1.00 65.80 237 MET C C 1
ATOM 1296 O O . MET C 1 30 ? -11.089 -9.550 3.827 1.00 68.36 237 MET C O 1
ATOM 1301 N N . THR C 1 31 ? -12.210 -11.330 4.622 1.00 61.93 238 THR C N 1
ATOM 1302 C CA . THR C 1 31 ? -13.314 -11.238 3.677 1.00 66.42 238 THR C CA 1
ATOM 1303 C C . THR C 1 31 ? -14.212 -10.051 4.033 1.00 70.40 238 THR C C 1
ATOM 1304 O O . THR C 1 31 ? -14.388 -9.750 5.214 1.00 74.66 238 THR C O 1
ATOM 1308 N N . ILE C 1 32 ? -14.778 -9.375 3.031 1.00 70.78 239 ILE C N 1
ATOM 1309 C CA . ILE C 1 32 ? -15.703 -8.270 3.301 1.00 72.04 239 ILE C CA 1
ATOM 1310 C C . ILE C 1 32 ? -16.902 -8.762 4.103 1.00 74.55 239 ILE C C 1
ATOM 1311 O O . ILE C 1 32 ? -17.553 -7.994 4.805 1.00 72.66 239 ILE C O 1
ATOM 1316 N N . ASN C 1 33 ? -17.179 -10.056 4.002 1.00 79.54 240 ASN C N 1
ATOM 1317 C CA . ASN C 1 33 ? -18.249 -10.667 4.767 1.00 84.49 240 ASN C CA 1
ATOM 1318 C C . ASN C 1 33 ? -17.877 -10.734 6.247 1.00 78.42 240 ASN C C 1
ATOM 1319 O O . ASN C 1 33 ? -18.712 -10.465 7.111 1.00 79.87 240 ASN C O 1
ATOM 1324 N N . GLU C 1 34 ? -16.623 -11.084 6.534 1.00 72.62 241 GLU C N 1
ATOM 1325 C CA . GLU C 1 34 ? -16.119 -11.070 7.904 1.00 67.78 241 GLU C CA 1
ATOM 1326 C C . GLU C 1 34 ? -16.048 -9.645 8.396 1.00 60.94 241 GLU C C 1
ATOM 1327 O O . GLU C 1 34 ? -16.352 -9.362 9.543 1.00 62.36 241 GLU C O 1
ATOM 1333 N N . LEU C 1 35 ? -15.623 -8.753 7.513 1.00 58.93 242 LEU C N 1
ATOM 1334 C CA . LEU C 1 35 ? -15.532 -7.347 7.835 1.00 53.67 242 LEU C CA 1
ATOM 1335 C C . LEU C 1 35 ? -16.897 -6.836 8.220 1.00 54.14 242 LEU C C 1
ATOM 1336 O O . LEU C 1 35 ? -17.042 -6.152 9.227 1.00 60.77 242 LEU C O 1
ATOM 1341 N N . LYS C 1 36 ? -17.898 -7.186 7.418 1.00 55.67 243 LYS C N 1
ATOM 1342 C CA . LYS C 1 36 ? -19.276 -6.771 7.664 1.00 58.64 243 LYS C CA 1
ATOM 1343 C C . LYS C 1 36 ? -19.846 -7.340 8.965 1.00 57.68 243 LYS C C 1
ATOM 1344 O O . LYS C 1 36 ? -20.650 -6.689 9.624 1.00 56.70 243 LYS C O 1
ATOM 1350 N N . MET C 1 37 ? -19.441 -8.555 9.326 1.00 61.10 244 MET C N 1
ATOM 1351 C CA . MET C 1 37 ? -19.886 -9.163 10.578 1.00 62.29 244 MET C CA 1
ATOM 1352 C C . MET C 1 37 ? -19.236 -8.454 11.759 1.00 55.16 244 MET C C 1
ATOM 1353 O O . MET C 1 37 ? -19.846 -8.297 12.820 1.00 52.49 244 MET C O 1
ATOM 1358 N N . TYR C 1 38 ? -17.995 -8.022 11.560 1.00 49.77 245 TYR C N 1
ATOM 1359 C CA . TYR C 1 38 ? -17.261 -7.278 12.573 1.00 48.68 245 TYR C CA 1
ATOM 1360 C C . TYR C 1 38 ? -17.892 -5.914 12.789 1.00 45.97 245 TYR C C 1
ATOM 1361 O O . TYR C 1 38 ? -17.881 -5.393 13.896 1.00 45.91 245 TYR C O 1
ATOM 1370 N N . VAL C 1 39 ? -18.436 -5.336 11.724 1.00 48.65 246 VAL C N 1
ATOM 1371 C CA . VAL C 1 39 ? -19.025 -3.998 11.796 1.00 49.04 246 VAL C CA 1
ATOM 1372 C C . VAL C 1 39 ? -20.390 -3.994 12.494 1.00 51.50 246 VAL C C 1
ATOM 1373 O O . VAL C 1 39 ? -20.655 -3.153 13.358 1.00 50.66 246 VAL C O 1
ATOM 1377 N N . GLU C 1 40 ? -21.250 -4.937 12.122 1.00 54.92 247 GLU C N 1
ATOM 1378 C CA . GLU C 1 40 ? -22.561 -5.050 12.742 1.00 53.41 247 GLU C CA 1
ATOM 1379 C C . GLU C 1 40 ? -22.448 -5.458 14.195 1.00 50.99 247 GLU C C 1
ATOM 1380 O O . GLU C 1 40 ? -23.332 -5.162 14.981 1.00 52.79 247 GLU C O 1
ATOM 1386 N N . ASN C 1 41 ? -21.370 -6.151 14.547 1.00 54.69 248 ASN C N 1
ATOM 1387 C CA . ASN C 1 41 ? -21.087 -6.443 15.944 1.00 53.94 248 ASN C CA 1
ATOM 1388 C C . ASN C 1 41 ? -20.344 -5.290 16.593 1.00 53.65 248 ASN C C 1
ATOM 1389 O O . ASN C 1 41 ? -20.136 -5.287 17.801 1.00 58.30 248 ASN C O 1
ATOM 1394 N N . GLU C 1 42 ? -19.937 -4.321 15.777 1.00 50.85 249 GLU C N 1
ATOM 1395 C CA . GLU C 1 42 ? -19.214 -3.143 16.254 1.00 49.46 249 GLU C CA 1
ATOM 1396 C C . GLU C 1 42 ? -17.942 -3.481 17.020 1.00 48.57 249 GLU C C 1
ATOM 1397 O O . GLU C 1 42 ? -17.525 -2.714 17.882 1.00 48.26 249 GLU C O 1
ATOM 1403 N N . LEU C 1 43 ? -17.309 -4.603 16.688 1.00 49.54 250 LEU C N 1
ATOM 1404 C CA . LEU C 1 43 ? -16.171 -5.069 17.468 1.00 50.76 250 LEU C CA 1
ATOM 1405 C C . LEU C 1 43 ? -15.283 -6.050 16.721 1.00 52.43 250 LEU C C 1
ATOM 1406 O O . LEU C 1 43 ? -15.775 -6.963 16.061 1.00 52.48 250 LEU C O 1
ATOM 1411 N N . PHE C 1 44 ? -13.973 -5.856 16.853 1.00 55.94 251 PHE C N 1
ATOM 1412 C CA . PHE C 1 44 ? -12.974 -6.785 16.338 1.00 55.80 251 PHE C CA 1
ATOM 1413 C C . PHE C 1 44 ? -12.311 -7.515 17.499 1.00 56.12 251 PHE C C 1
ATOM 1414 O O . PHE C 1 44 ? -11.952 -6.882 18.486 1.00 52.92 251 PHE C O 1
ATOM 1422 N N . LYS C 1 45 ? -12.125 -8.829 17.378 1.00 58.73 252 LYS C N 1
ATOM 1423 C CA . LYS C 1 45 ? -11.474 -9.600 18.438 1.00 58.01 252 LYS C CA 1
ATOM 1424 C C . LYS C 1 45 ? -10.178 -10.227 17.951 1.00 56.19 252 LYS C C 1
ATOM 1425 O O . LYS C 1 45 ? -10.149 -10.859 16.894 1.00 53.73 252 LYS C O 1
ATOM 1431 N N . PHE C 1 46 ? -9.126 -10.077 18.756 1.00 59.68 253 PHE C N 1
ATOM 1432 C CA . PHE C 1 46 ? -7.756 -10.398 18.356 1.00 61.18 253 PHE C CA 1
ATOM 1433 C C . PHE C 1 46 ? -6.988 -11.138 19.449 1.00 68.84 253 PHE C C 1
ATOM 1434 O O . PHE C 1 46 ? -7.196 -10.876 20.629 1.00 73.87 253 PHE C O 1
ATOM 1442 N N . PRO C 1 47 ? -6.076 -12.045 19.053 1.00 76.75 254 PRO C N 1
ATOM 1443 C CA . PRO C 1 47 ? -5.506 -13.056 19.953 1.00 84.10 254 PRO C CA 1
ATOM 1444 C C . PRO C 1 47 ? -4.340 -12.621 20.833 1.00 86.24 254 PRO C C 1
ATOM 1445 O O . PRO C 1 47 ? -3.298 -13.279 20.802 1.00 89.54 254 PRO C O 1
ATOM 1449 N N . ASP C 1 48 ? -4.510 -11.540 21.592 1.00 85.68 255 ASP C N 1
ATOM 1450 C CA . ASP C 1 48 ? -3.648 -11.253 22.744 1.00 89.64 255 ASP C CA 1
ATOM 1451 C C . ASP C 1 48 ? -2.190 -10.904 22.425 1.00 85.66 255 ASP C C 1
ATOM 1452 O O . ASP C 1 48 ? -1.437 -10.464 23.297 1.00 82.74 255 ASP C O 1
ATOM 1457 N N . ASP C 1 49 ? -1.791 -11.100 21.179 1.00 84.11 256 ASP C N 1
ATOM 1458 C CA . ASP C 1 49 ? -0.404 -10.905 20.813 1.00 84.46 256 ASP C CA 1
ATOM 1459 C C . ASP C 1 49 ? -0.222 -9.611 20.042 1.00 79.34 256 ASP C C 1
ATOM 1460 O O . ASP C 1 49 ? 0.816 -9.396 19.423 1.00 84.09 256 ASP C O 1
ATOM 1465 N N . ILE C 1 50 ? -1.219 -8.738 20.074 1.00 71.12 257 ILE C N 1
ATOM 1466 C CA . ILE C 1 50 ? -1.142 -7.554 19.228 1.00 67.69 257 ILE C CA 1
ATOM 1467 C C . ILE C 1 50 ? -0.266 -6.441 19.812 1.00 64.92 257 ILE C C 1
ATOM 1468 O O . ILE C 1 50 ? 0.508 -5.817 19.088 1.00 68.27 257 ILE C O 1
ATOM 1473 N N . VAL C 1 51 ? -0.351 -6.217 21.117 1.00 55.39 258 VAL C N 1
ATOM 1474 C CA . VAL C 1 51 ? 0.363 -5.099 21.713 1.00 43.75 258 VAL C CA 1
ATOM 1475 C C . VAL C 1 51 ? 1.884 -5.292 21.779 1.00 44.44 258 VAL C C 1
ATOM 1476 O O . VAL C 1 51 ? 2.636 -4.319 21.825 1.00 42.93 258 VAL C O 1
ATOM 1480 N N . LYS C 1 52 ? 2.340 -6.538 21.764 1.00 45.05 259 LYS C N 1
ATOM 1481 C CA . LYS C 1 52 ? 3.773 -6.798 21.786 1.00 47.26 259 LYS C CA 1
ATOM 1482 C C . LYS C 1 52 ? 4.312 -6.921 20.364 1.00 57.28 259 LYS C C 1
ATOM 1483 O O . LYS C 1 52 ? 5.484 -7.244 20.145 1.00 61.44 259 LYS C O 1
ATOM 1489 N N . HIS C 1 53 ? 3.442 -6.650 19.397 1.00 58.89 260 HIS C N 1
ATOM 1490 C CA . HIS C 1 53 ? 3.806 -6.748 17.992 1.00 53.94 260 HIS C CA 1
ATOM 1491 C C . HIS C 1 53 ? 3.292 -5.565 17.179 1.00 48.40 260 HIS C C 1
ATOM 1492 O O . HIS C 1 53 ? 2.621 -5.733 16.157 1.00 52.57 260 HIS C O 1
ATOM 1499 N N . VAL C 1 54 ? 3.616 -4.366 17.653 1.00 38.92 261 VAL C N 1
ATOM 1500 C CA . VAL C 1 54 ? 3.414 -3.155 16.881 1.00 38.40 261 VAL C CA 1
ATOM 1501 C C . VAL C 1 54 ? 4.432 -3.088 15.747 1.00 50.28 261 VAL C C 1
ATOM 1502 O O . VAL C 1 54 ? 5.642 -3.053 15.978 1.00 57.59 261 VAL C O 1
ATOM 1506 N N . ASN C 1 55 ? 3.947 -3.081 14.515 1.00 44.85 262 ASN C N 1
ATOM 1507 C CA . ASN C 1 55 ? 4.848 -2.925 13.402 1.00 41.85 262 ASN C CA 1
ATOM 1508 C C . ASN C 1 55 ? 4.952 -1.474 12.985 1.00 40.56 262 ASN C C 1
ATOM 1509 O O . ASN C 1 55 ? 3.950 -0.769 12.895 1.00 44.82 262 ASN C O 1
ATOM 1514 N N . ILE C 1 56 ? 6.180 -1.029 12.755 1.00 40.31 263 ILE C N 1
ATOM 1515 C CA . ILE C 1 56 ? 6.435 0.327 12.311 1.00 40.30 263 ILE C CA 1
ATOM 1516 C C . ILE C 1 56 ? 6.784 0.286 10.829 1.00 48.39 263 ILE C C 1
ATOM 1517 O O . ILE C 1 56 ? 7.647 -0.487 10.413 1.00 53.22 263 ILE C O 1
ATOM 1522 N N . LYS C 1 57 ? 6.101 1.111 10.037 1.00 51.73 264 LYS C N 1
ATOM 1523 C CA . LYS C 1 57 ? 6.191 1.043 8.585 1.00 39.52 264 LYS C CA 1
ATOM 1524 C C . LYS C 1 57 ? 6.265 2.405 7.930 1.00 44.64 264 LYS C C 1
ATOM 1525 O O . LYS C 1 57 ? 5.550 3.331 8.301 1.00 39.44 264 LYS C O 1
ATOM 1531 N N . VAL C 1 58 ? 7.123 2.516 6.926 1.00 56.22 265 VAL C N 1
ATOM 1532 C CA . VAL C 1 58 ? 7.087 3.667 6.032 1.00 61.62 265 VAL C CA 1
ATOM 1533 C C . VAL C 1 58 ? 6.683 3.182 4.649 1.00 59.22 265 VAL C C 1
ATOM 1534 O O . VAL C 1 58 ? 7.266 2.227 4.136 1.00 58.72 265 VAL C O 1
ATOM 1538 N N . ASN C 1 59 ? 5.670 3.833 4.079 1.00 57.30 266 ASN C N 1
ATOM 1539 C CA . ASN C 1 59 ? 5.129 3.487 2.775 1.00 58.85 266 ASN C CA 1
ATOM 1540 C C . ASN C 1 59 ? 5.026 1.992 2.570 1.00 62.55 266 ASN C C 1
ATOM 1541 O O . ASN C 1 59 ? 5.473 1.476 1.558 1.00 75.61 266 ASN C O 1
ATOM 1546 N N . GLY C 1 60 ? 4.480 1.294 3.554 1.00 63.37 267 GLY C N 1
ATOM 1547 C CA . GLY C 1 60 ? 4.263 -0.132 3.422 1.00 65.41 267 GLY C CA 1
ATOM 1548 C C . GLY C 1 60 ? 5.489 -0.979 3.685 1.00 63.58 267 GLY C C 1
ATOM 1549 O O . GLY C 1 60 ? 5.397 -2.208 3.666 1.00 67.69 267 GLY C O 1
ATOM 1550 N N . SER C 1 61 ? 6.632 -0.339 3.924 1.00 58.54 268 SER C N 1
ATOM 1551 C CA . SER C 1 61 ? 7.856 -1.074 4.226 1.00 53.87 268 SER C CA 1
ATOM 1552 C C . SER C 1 61 ? 8.140 -1.103 5.721 1.00 49.85 268 SER C C 1
ATOM 1553 O O . SER C 1 61 ? 8.165 -0.066 6.373 1.00 54.67 268 SER C O 1
ATOM 1556 N N . LEU C 1 62 ? 8.383 -2.298 6.249 1.00 59.81 269 LEU C N 1
ATOM 1557 C CA . LEU C 1 62 ? 8.631 -2.498 7.675 1.00 55.17 269 LEU C CA 1
ATOM 1558 C C . LEU C 1 62 ? 9.971 -1.935 8.126 1.00 59.62 269 LEU C C 1
ATOM 1559 O O . LEU C 1 62 ? 11.019 -2.312 7.610 1.00 61.67 269 LEU C O 1
ATOM 1564 N N . VAL C 1 63 ? 9.955 -1.053 9.115 1.00 55.99 270 VAL C N 1
ATOM 1565 C CA . VAL C 1 63 ? 11.201 -0.424 9.530 1.00 53.49 270 VAL C CA 1
ATOM 1566 C C . VAL C 1 63 ? 11.646 -0.867 10.926 1.00 47.39 270 VAL C C 1
ATOM 1567 O O . VAL C 1 63 ? 12.798 -0.669 11.323 1.00 47.50 270 VAL C O 1
ATOM 1571 N N . GLY C 1 64 ? 10.740 -1.497 11.656 1.00 41.05 271 GLY C N 1
ATOM 1572 C CA . GLY C 1 64 ? 11.080 -1.992 12.967 1.00 40.18 271 GLY C CA 1
ATOM 1573 C C . GLY C 1 64 ? 9.891 -2.599 13.666 1.00 40.60 271 GLY C C 1
ATOM 1574 O O . GLY C 1 64 ? 8.823 -2.771 13.068 1.00 39.81 271 GLY C O 1
ATOM 1575 N N . HIS C 1 65 ? 10.086 -2.930 14.938 1.00 44.26 272 HIS C N 1
ATOM 1576 C CA . HIS C 1 65 ? 9.043 -3.540 15.752 1.00 42.66 272 HIS C CA 1
ATOM 1577 C C . HIS C 1 65 ? 9.086 -2.974 17.141 1.00 36.82 272 HIS C C 1
ATOM 1578 O O . HIS C 1 65 ? 10.142 -2.576 17.630 1.00 36.00 272 HIS C O 1
ATOM 1585 N N . GLY C 1 66 ? 7.933 -2.956 17.793 1.00 39.09 273 GLY C N 1
ATOM 1586 C CA . GLY C 1 66 ? 7.834 -2.340 19.096 1.00 40.48 273 GLY C CA 1
ATOM 1587 C C . GLY C 1 66 ? 6.856 -2.994 20.045 1.00 43.76 273 GLY C C 1
ATOM 1588 O O . GLY C 1 66 ? 6.118 -3.924 19.697 1.00 39.31 273 GLY C O 1
ATOM 1589 N N . GLU C 1 67 ? 6.860 -2.487 21.269 1.00 53.72 274 GLU C N 1
ATOM 1590 C CA . GLU C 1 67 ? 5.988 -2.985 22.318 1.00 52.96 274 GLU C CA 1
ATOM 1591 C C . GLU C 1 67 ? 5.165 -1.826 22.856 1.00 49.60 274 GLU C C 1
ATOM 1592 O O . GLU C 1 67 ? 5.725 -0.799 23.253 1.00 50.37 274 GLU C O 1
ATOM 1598 N N . LEU C 1 68 ? 3.844 -1.982 22.866 1.00 41.27 275 LEU C N 1
ATOM 1599 C CA . LEU C 1 68 ? 2.965 -0.967 23.437 1.00 41.77 275 LEU C CA 1
ATOM 1600 C C . LEU C 1 68 ? 2.938 -1.153 24.948 1.00 45.88 275 LEU C C 1
ATOM 1601 O O . LEU C 1 68 ? 2.554 -2.214 25.441 1.00 46.91 275 LEU C O 1
ATOM 1606 N N . VAL C 1 69 ? 3.379 -0.128 25.674 1.00 48.36 276 VAL C N 1
ATOM 1607 C CA . VAL C 1 69 ? 3.504 -0.207 27.127 1.00 51.43 276 VAL C CA 1
ATOM 1608 C C . VAL C 1 69 ? 2.672 0.861 27.843 1.00 53.40 276 VAL C C 1
ATOM 1609 O O . VAL C 1 69 ? 2.302 1.874 27.246 1.00 53.50 276 VAL C O 1
ATOM 1613 N N . SER C 1 70 ? 2.379 0.627 29.120 1.00 53.45 277 SER C N 1
ATOM 1614 C CA . SER C 1 70 ? 1.632 1.592 29.915 1.00 54.21 277 SER C CA 1
ATOM 1615 C C . SER C 1 70 ? 2.538 2.354 30.868 1.00 55.93 277 SER C C 1
ATOM 1616 O O . SER C 1 70 ? 2.615 2.005 32.033 1.00 67.58 277 SER C O 1
ATOM 1619 N N . ILE C 1 71 ? 3.209 3.402 30.400 1.00 52.72 278 ILE C N 1
ATOM 1620 C CA . ILE C 1 71 ? 4.130 4.130 31.276 1.00 55.67 278 ILE C CA 1
ATOM 1621 C C . ILE C 1 71 ? 3.785 5.597 31.450 1.00 62.58 278 ILE C C 1
ATOM 1622 O O . ILE C 1 71 ? 3.077 6.175 30.629 1.00 60.63 278 ILE C O 1
ATOM 1627 N N . GLU C 1 72 ? 4.328 6.191 32.512 1.00 70.32 279 GLU C N 1
ATOM 1628 C CA . GLU C 1 72 ? 4.096 7.594 32.836 1.00 71.91 279 GLU C CA 1
ATOM 1629 C C . GLU C 1 72 ? 2.613 7.922 32.764 1.00 69.34 279 GLU C C 1
ATOM 1630 O O . GLU C 1 72 ? 2.226 8.894 32.118 1.00 66.33 279 GLU C O 1
ATOM 1636 N N . ASP C 1 73 ? 1.797 7.093 33.413 1.00 69.36 280 ASP C N 1
ATOM 1637 C CA . ASP C 1 73 ? 0.352 7.281 33.435 1.00 65.73 280 ASP C CA 1
ATOM 1638 C C . ASP C 1 73 ? -0.225 7.408 32.034 1.00 57.12 280 ASP C C 1
ATOM 1639 O O . ASP C 1 73 ? -0.474 8.509 31.542 1.00 56.77 280 ASP C O 1
ATOM 1644 N N . GLY C 1 74 ? -0.440 6.275 31.389 1.00 50.56 281 GLY C N 1
ATOM 1645 C CA . GLY C 1 74 ? -0.892 6.303 30.024 1.00 38.07 281 GLY C CA 1
ATOM 1646 C C . GLY C 1 74 ? -0.161 5.282 29.191 1.00 46.86 281 GLY C C 1
ATOM 1647 O O . GLY C 1 74 ? 0.083 4.176 29.660 1.00 49.79 281 GLY C O 1
ATOM 1648 N N . TYR C 1 75 ? 0.188 5.657 27.963 1.00 47.38 282 TYR C N 1
ATOM 1649 C CA . TYR C 1 75 ? 0.680 4.707 26.980 1.00 46.64 282 TYR C CA 1
ATOM 1650 C C . TYR C 1 75 ? 1.955 5.188 26.321 1.00 48.04 282 TYR C C 1
ATOM 1651 O O . TYR C 1 75 ? 2.214 6.389 26.246 1.00 55.07 282 TYR C O 1
ATOM 1660 N N . GLY C 1 76 ? 2.746 4.243 25.831 1.00 54.18 283 GLY C N 1
ATOM 1661 C CA . GLY C 1 76 ? 3.949 4.573 25.100 1.00 42.05 283 GLY C CA 1
ATOM 1662 C C . GLY C 1 76 ? 4.316 3.427 24.185 1.00 45.72 283 GLY C C 1
ATOM 1663 O O . GLY C 1 76 ? 3.672 2.376 24.217 1.00 48.42 283 GLY C O 1
ATOM 1664 N N . ILE C 1 77 ? 5.339 3.630 23.360 1.00 47.17 284 ILE C N 1
ATOM 1665 C CA . ILE C 1 77 ? 5.869 2.570 22.507 1.00 50.08 284 ILE C CA 1
ATOM 1666 C C . ILE C 1 77 ? 7.358 2.365 22.803 1.00 50.52 284 ILE C C 1
ATOM 1667 O O . ILE C 1 77 ? 8.140 3.313 22.736 1.00 49.72 284 ILE C O 1
ATOM 1672 N N . GLU C 1 78 ? 7.751 1.145 23.157 1.00 47.86 285 GLU C N 1
ATOM 1673 C CA . GLU C 1 78 ? 9.169 0.847 23.236 1.00 56.92 285 GLU C CA 1
ATOM 1674 C C . GLU C 1 78 ? 9.557 0.096 21.983 1.00 61.72 285 GLU C C 1
ATOM 1675 O O . GLU C 1 78 ? 8.893 -0.875 21.608 1.00 61.45 285 GLU C O 1
ATOM 1681 N N . ILE C 1 79 ? 10.626 0.554 21.336 1.00 61.48 286 ILE C N 1
ATOM 1682 C CA . ILE C 1 79 ? 11.071 -0.023 20.074 1.00 62.31 286 ILE C CA 1
ATOM 1683 C C . ILE C 1 79 ? 11.875 -1.292 20.335 1.00 64.25 286 ILE C C 1
ATOM 1684 O O . ILE C 1 79 ? 12.946 -1.245 20.935 1.00 65.51 286 ILE C O 1
ATOM 1689 N N . SER C 1 80 ? 11.349 -2.426 19.885 1.00 66.78 287 SER C N 1
ATOM 1690 C CA . SER C 1 80 ? 11.983 -3.713 20.141 1.00 71.85 287 SER C CA 1
ATOM 1691 C C . SER C 1 80 ? 13.169 -3.956 19.205 1.00 76.43 287 SER C C 1
ATOM 1692 O O . SER C 1 80 ? 14.306 -4.122 19.656 1.00 79.48 287 SER C O 1
ATOM 1695 N N . SER C 1 81 ? 12.892 -3.981 17.904 1.00 76.31 288 SER C N 1
ATOM 1696 C CA . SER C 1 81 ? 13.926 -4.138 16.891 1.00 63.42 288 SER C CA 1
ATOM 1697 C C . SER C 1 81 ? 13.899 -2.932 15.997 1.00 65.12 288 SER C C 1
ATOM 1698 O O . SER C 1 81 ? 13.119 -2.015 16.208 1.00 66.18 288 SER C O 1
ATOM 1701 N N . TRP C 1 82 ? 14.731 -2.947 14.972 1.00 63.50 289 TRP C N 1
ATOM 1702 C CA . TRP C 1 82 ? 14.780 -1.827 14.066 1.00 67.10 289 TRP C CA 1
ATOM 1703 C C . TRP C 1 82 ? 15.485 -2.233 12.791 1.00 69.69 289 TRP C C 1
ATOM 1704 O O . TRP C 1 82 ? 16.700 -2.153 12.694 1.00 68.14 289 TRP C O 1
ATOM 1715 N N . MET C 1 83 ? 14.713 -2.658 11.804 1.00 67.9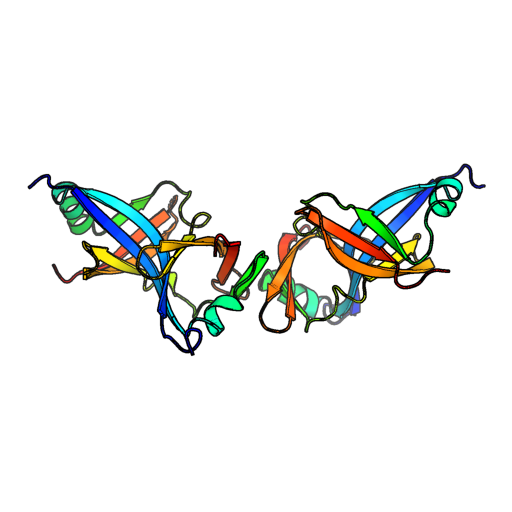0 290 MET C N 1
ATOM 1716 C CA . MET C 1 83 ? 15.295 -3.245 10.613 1.00 72.24 290 MET C CA 1
ATOM 1717 C C . MET C 1 83 ? 15.846 -2.192 9.664 1.00 74.56 290 MET C C 1
ATOM 1718 O O . MET C 1 83 ? 16.558 -2.521 8.718 1.00 77.48 290 MET C O 1
ATOM 1723 N N . VAL C 1 84 ? 15.528 -0.933 9.953 1.00 73.01 291 VAL C N 1
ATOM 1724 C CA . VAL C 1 84 ? 15.930 0.236 9.157 1.00 77.83 291 VAL C CA 1
ATOM 1725 C C . VAL C 1 84 ? 16.086 0.019 7.643 1.00 87.61 291 VAL C C 1
ATOM 1726 O O . VAL C 1 84 ? 17.125 -0.430 7.154 1.00 95.83 291 VAL C O 1
ATOM 1730 N N . ASP D 1 15 ? -18.215 -10.102 -1.003 1.00 82.21 222 ASP D N 1
ATOM 1731 C CA . ASP D 1 15 ? -17.998 -10.746 -2.286 1.00 80.29 222 ASP D CA 1
ATOM 1732 C C . ASP D 1 15 ? -17.002 -11.862 -2.083 1.00 80.35 222 ASP D C 1
ATOM 1733 O O . ASP D 1 15 ? -16.612 -12.552 -3.024 1.00 76.79 222 ASP D O 1
ATOM 1738 N N . ASP D 1 16 ? -16.601 -12.023 -0.829 1.00 83.53 223 ASP D N 1
ATOM 1739 C CA . ASP D 1 16 ? -15.570 -12.977 -0.434 1.00 87.13 223 ASP D CA 1
ATOM 1740 C C . ASP D 1 16 ? -14.184 -12.640 -0.983 1.00 77.60 223 ASP D C 1
ATOM 1741 O O . ASP D 1 16 ? -13.266 -13.456 -0.925 1.00 77.74 223 ASP D O 1
ATOM 1746 N N . ILE D 1 17 ? -14.030 -11.424 -1.492 1.00 69.72 224 ILE D N 1
ATOM 1747 C CA . ILE D 1 17 ? -12.702 -10.907 -1.801 1.00 65.66 224 ILE D CA 1
ATOM 1748 C C . ILE D 1 17 ? -11.986 -10.464 -0.516 1.00 65.37 224 ILE D C 1
ATOM 1749 O O . ILE D 1 17 ? -12.521 -9.668 0.258 1.00 66.70 224 ILE D O 1
ATOM 1754 N N . ASN D 1 18 ? -10.776 -10.970 -0.292 1.00 60.55 225 ASN D N 1
ATOM 1755 C CA . ASN D 1 18 ? -10.028 -10.633 0.912 1.00 57.23 225 ASN D CA 1
ATOM 1756 C C . ASN D 1 18 ? -9.412 -9.251 0.861 1.00 60.15 225 ASN D C 1
ATOM 1757 O O . ASN D 1 18 ? -8.902 -8.830 -0.176 1.00 67.68 225 ASN D O 1
ATOM 1762 N N . VAL D 1 19 ? -9.455 -8.555 1.994 1.00 55.64 226 VAL D N 1
ATOM 1763 C CA . VAL D 1 19 ? -8.864 -7.227 2.115 1.00 46.24 226 VAL D CA 1
ATOM 1764 C C . VAL D 1 19 ? -7.965 -7.129 3.352 1.00 46.83 226 VAL D C 1
ATOM 1765 O O . VAL D 1 19 ? -8.178 -7.821 4.347 1.00 49.52 226 VAL D O 1
ATOM 1769 N N . LYS D 1 20 ? -6.956 -6.268 3.268 1.00 50.01 227 LYS D N 1
ATOM 1770 C CA . LYS D 1 20 ? -6.018 -6.026 4.357 1.00 50.35 227 LYS D CA 1
ATOM 1771 C C . LYS D 1 20 ? -6.526 -4.851 5.192 1.00 43.33 227 LYS D C 1
ATOM 1772 O O . LYS D 1 20 ? -6.489 -3.701 4.748 1.00 41.45 227 LYS D O 1
ATOM 1778 N N . VAL D 1 21 ? -7.038 -5.144 6.384 1.00 47.26 228 VAL D N 1
ATOM 1779 C CA . VAL D 1 21 ? -7.469 -4.091 7.303 1.00 51.55 228 VAL D CA 1
ATOM 1780 C C . VAL D 1 21 ? -6.341 -3.761 8.290 1.00 49.75 228 VAL D C 1
ATOM 1781 O O . VAL D 1 21 ? -5.869 -4.635 9.022 1.00 52.12 228 VAL D O 1
ATOM 1785 N N . ASP D 1 22 ? -5.882 -2.510 8.269 1.00 43.92 229 ASP D N 1
ATOM 1786 C CA . ASP D 1 22 ? -4.761 -2.082 9.097 1.00 38.72 229 ASP D CA 1
ATOM 1787 C C . ASP D 1 22 ? -5.296 -1.313 10.277 1.00 35.26 229 ASP D C 1
ATOM 1788 O O . ASP D 1 22 ? -6.164 -0.462 10.116 1.00 35.44 229 ASP D O 1
ATOM 1793 N N . PHE D 1 23 ? -4.774 -1.600 11.463 1.00 39.61 230 PHE D N 1
ATOM 1794 C CA . PHE D 1 23 ? -5.135 -0.834 12.641 1.00 37.25 230 PHE D CA 1
ATOM 1795 C C . PHE D 1 23 ? -3.928 -0.047 13.113 1.00 33.20 230 PHE D C 1
ATOM 1796 O O . PHE D 1 23 ? -2.996 -0.612 13.660 1.00 38.86 230 PHE D O 1
ATOM 1804 N N . ILE D 1 24 ? -3.959 1.262 12.895 1.00 34.62 231 ILE D N 1
ATOM 1805 C CA . ILE D 1 24 ? -2.794 2.125 13.060 1.00 35.85 231 ILE D CA 1
ATOM 1806 C C . ILE D 1 24 ? -2.918 2.982 14.307 1.00 40.38 231 ILE D C 1
ATOM 1807 O O . ILE D 1 24 ? -3.842 3.774 14.420 1.00 47.78 231 ILE D O 1
ATOM 1812 N N . LEU D 1 25 ? -1.986 2.839 15.240 1.00 44.39 232 LEU D N 1
ATOM 1813 C CA . LEU D 1 25 ? -2.000 3.660 16.444 1.00 41.78 232 LEU D CA 1
ATOM 1814 C C . LEU D 1 25 ? -1.739 5.112 16.103 1.00 46.26 232 LEU D C 1
ATOM 1815 O O . LEU D 1 25 ? -2.369 6.013 16.663 1.00 50.39 232 LEU D O 1
ATOM 1820 N N . LEU D 1 26 ? -0.806 5.328 15.177 1.00 45.20 233 LEU D N 1
ATOM 1821 C CA . LEU D 1 26 ? -0.329 6.667 14.868 1.00 41.65 233 LEU D CA 1
ATOM 1822 C C . LEU D 1 26 ? 0.326 6.718 13.501 1.00 38.58 233 LEU D C 1
ATOM 1823 O O . LEU D 1 26 ? 1.104 5.838 13.166 1.00 37.14 233 LEU D O 1
ATOM 1828 N N . GLU D 1 27 ? 0.010 7.746 12.716 1.00 43.47 234 GLU D N 1
ATOM 1829 C CA . GLU D 1 27 ? 0.760 8.042 11.499 1.00 45.35 234 GLU D CA 1
ATOM 1830 C C . GLU D 1 27 ? 1.508 9.366 11.673 1.00 45.95 234 GLU D C 1
ATOM 1831 O O . GLU D 1 27 ? 0.914 10.439 11.554 1.00 49.34 234 GLU D O 1
ATOM 1837 N N . LYS D 1 28 ? 2.809 9.293 11.937 1.00 42.36 235 LYS D N 1
ATOM 1838 C CA . LYS D 1 28 ? 3.593 10.486 12.269 1.00 44.58 235 LYS D CA 1
ATOM 1839 C C . LYS D 1 28 ? 4.439 11.008 11.097 1.00 48.72 235 LYS D C 1
ATOM 1840 O O . LYS D 1 28 ? 5.079 10.228 10.388 1.00 47.19 235 LYS D O 1
ATOM 1846 N N . ASN D 1 29 ? 4.457 12.327 10.909 1.00 53.65 236 ASN D N 1
ATOM 1847 C CA . ASN D 1 29 ? 5.239 12.948 9.836 1.00 54.44 236 ASN D CA 1
ATOM 1848 C C . ASN D 1 29 ? 6.628 13.408 10.280 1.00 53.23 236 ASN D C 1
ATOM 1849 O O . ASN D 1 29 ? 6.762 14.058 11.318 1.00 57.54 236 ASN D O 1
ATOM 1854 N N . MET D 1 30 ? 7.649 13.093 9.479 1.00 50.89 237 MET D N 1
ATOM 1855 C CA . MET D 1 30 ? 9.016 13.551 9.734 1.00 49.90 237 MET D CA 1
ATOM 1856 C C . MET D 1 30 ? 9.877 13.355 8.492 1.00 50.38 237 MET D C 1
ATOM 1857 O O . MET D 1 30 ? 9.484 12.646 7.571 1.00 44.99 237 MET D O 1
ATOM 1862 N N . THR D 1 31 ? 11.061 13.958 8.481 1.00 53.70 238 THR D N 1
ATOM 1863 C CA . THR D 1 31 ? 11.997 13.767 7.383 1.00 54.31 238 THR D CA 1
ATOM 1864 C C . THR D 1 31 ? 12.576 12.369 7.438 1.00 55.01 238 THR D C 1
ATOM 1865 O O . THR D 1 31 ? 12.028 11.486 8.084 1.00 59.79 238 THR D O 1
ATOM 1869 N N . ILE D 1 32 ? 13.693 12.167 6.755 1.00 54.23 239 ILE D N 1
ATOM 1870 C CA . ILE D 1 32 ? 14.379 10.884 6.813 1.00 54.37 239 ILE D CA 1
ATOM 1871 C C . ILE D 1 32 ? 15.455 10.922 7.895 1.00 55.54 239 ILE D C 1
ATOM 1872 O O . ILE D 1 32 ? 15.683 9.937 8.601 1.00 54.64 239 ILE D O 1
ATOM 1877 N N . ASN D 1 33 ? 16.101 12.074 8.032 1.00 44.86 240 ASN D N 1
ATOM 1878 C CA . ASN D 1 33 ? 17.031 12.295 9.122 1.00 50.29 240 ASN D CA 1
ATOM 1879 C C . ASN D 1 33 ? 16.338 12.071 10.462 1.00 53.96 240 ASN D C 1
ATOM 1880 O O . ASN D 1 33 ? 16.819 11.309 11.299 1.00 55.86 240 ASN D O 1
ATOM 1885 N N . GLU D 1 34 ? 15.188 12.712 10.644 1.00 51.70 241 GLU D N 1
ATOM 1886 C CA . GLU D 1 34 ? 14.426 12.592 11.876 1.00 55.64 241 GLU D CA 1
ATOM 1887 C C . GLU D 1 34 ? 14.001 11.160 12.137 1.00 54.60 241 GLU D C 1
ATOM 1888 O O . GLU D 1 34 ? 13.681 10.801 13.263 1.00 54.08 241 GLU D O 1
ATOM 1894 N N . LEU D 1 35 ? 13.991 10.344 11.091 1.00 55.13 242 LEU D N 1
ATOM 1895 C CA . LEU D 1 35 ? 13.656 8.937 11.239 1.00 54.57 242 LEU D CA 1
ATOM 1896 C C . LEU D 1 35 ? 14.913 8.154 11.536 1.00 53.07 242 LEU D C 1
ATOM 1897 O O . LEU D 1 35 ? 14.866 7.119 12.181 1.00 58.15 242 LEU D O 1
ATOM 1902 N N . LYS D 1 36 ? 16.047 8.654 11.072 1.00 50.36 243 LYS D N 1
ATOM 1903 C CA . LYS D 1 36 ? 17.295 7.944 11.266 1.00 56.04 243 LYS D CA 1
ATOM 1904 C C . LYS D 1 36 ? 17.749 8.028 12.712 1.00 61.19 243 LYS D C 1
ATOM 1905 O O . LYS D 1 36 ? 18.644 7.294 13.119 1.00 62.50 243 LYS D O 1
ATOM 1911 N N . MET D 1 37 ? 17.147 8.926 13.486 1.00 63.11 244 MET D N 1
ATOM 1912 C CA . MET D 1 37 ? 17.516 9.063 14.889 1.00 62.09 244 MET D CA 1
ATOM 1913 C C . MET D 1 37 ? 16.807 8.006 15.731 1.00 62.59 244 MET D C 1
ATOM 1914 O O . MET D 1 37 ? 17.149 7.791 16.895 1.00 67.26 244 MET D O 1
ATOM 1919 N N . TYR D 1 38 ? 15.829 7.339 15.123 1.00 59.00 245 TYR D N 1
ATOM 1920 C CA . TYR D 1 38 ? 15.169 6.183 15.726 1.00 59.92 245 TYR D CA 1
ATOM 1921 C C . TYR D 1 38 ? 16.143 5.001 15.934 1.00 73.30 245 TYR D C 1
ATOM 1922 O O . TYR D 1 38 ? 16.827 4.587 14.997 1.00 69.63 245 TYR D O 1
ATOM 1931 N N . VAL D 1 39 ? 16.193 4.462 17.157 1.00 78.89 246 VAL D N 1
ATOM 1932 C CA . VAL D 1 39 ? 17.134 3.384 17.512 1.00 87.53 246 VAL D CA 1
ATOM 1933 C C . VAL D 1 39 ? 16.543 2.331 18.487 1.00 82.21 246 VAL D C 1
ATOM 1934 O O . VAL D 1 39 ? 15.474 2.534 19.062 1.00 77.06 246 VAL D O 1
ATOM 1938 N N . GLU D 1 40 ? 17.256 1.215 18.661 1.00 87.95 247 GLU D N 1
ATOM 1939 C CA . GLU D 1 40 ? 16.805 0.075 19.469 1.00 92.63 247 GLU D CA 1
ATOM 1940 C C . GLU D 1 40 ? 16.665 0.428 20.946 1.00 96.70 247 GLU D C 1
ATOM 1941 O O . GLU D 1 40 ? 17.366 1.302 21.443 1.00 97.87 247 GLU D O 1
ATOM 1947 N N . ASN D 1 41 ? 15.758 -0.270 21.630 1.00 99.15 248 ASN D N 1
ATOM 1948 C CA . ASN D 1 41 ? 15.370 0.004 23.022 1.00 88.76 248 ASN D CA 1
ATOM 1949 C C . ASN D 1 41 ? 15.033 1.461 23.367 1.00 89.15 248 ASN D C 1
ATOM 1950 O O . ASN D 1 41 ? 15.209 1.898 24.498 1.00 95.57 248 ASN D O 1
ATOM 1955 N N . GLU D 1 42 ? 14.542 2.202 22.381 1.00 59.34 249 GLU D N 1
ATOM 1956 C CA . GLU D 1 42 ? 14.061 3.563 22.598 1.00 62.32 249 GLU D CA 1
ATOM 1957 C C . GLU D 1 42 ? 12.619 3.520 23.118 1.00 63.24 249 GLU D C 1
ATOM 1958 O O . GLU D 1 42 ? 11.849 2.618 22.779 1.00 64.90 249 GLU D O 1
ATOM 1964 N N . LEU D 1 43 ? 12.255 4.472 23.963 1.00 62.26 250 LEU D N 1
ATOM 1965 C CA . LEU D 1 43 ? 10.882 4.543 24.416 1.00 51.64 250 LEU D CA 1
ATOM 1966 C C . LEU D 1 43 ? 10.307 5.888 24.041 1.00 54.01 250 LEU D C 1
A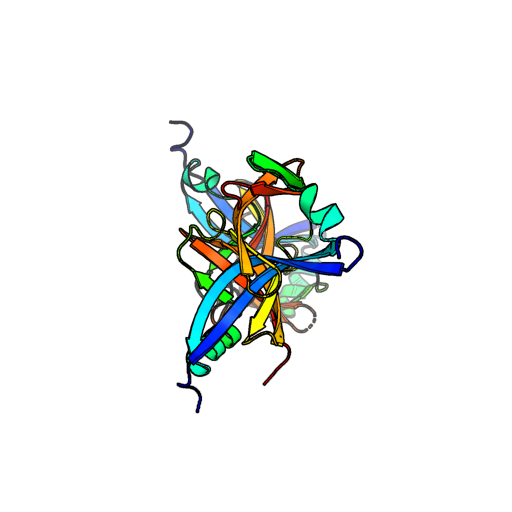TOM 1967 O O . LEU D 1 43 ? 10.956 6.927 24.192 1.00 55.93 250 LEU D O 1
ATOM 1972 N N . PHE D 1 44 ? 9.084 5.857 23.533 1.00 66.02 251 PHE D N 1
ATOM 1973 C CA . PHE D 1 44 ? 8.386 7.075 23.182 1.00 68.10 251 PHE D CA 1
ATOM 1974 C C . PHE D 1 44 ? 7.087 7.157 23.934 1.00 65.98 251 PHE D C 1
ATOM 1975 O O . PHE D 1 44 ? 6.370 6.166 24.057 1.00 58.66 251 PHE D O 1
ATOM 1983 N N . LYS D 1 45 ? 6.806 8.350 24.443 1.00 72.66 252 LYS D N 1
ATOM 1984 C CA . LYS D 1 45 ? 5.566 8.637 25.142 1.00 71.21 252 LYS D CA 1
ATOM 1985 C C . LYS D 1 45 ? 4.515 9.062 24.121 1.00 73.91 252 LYS D C 1
ATOM 1986 O O . LYS D 1 45 ? 4.699 10.031 23.380 1.00 78.55 252 LYS D O 1
ATOM 1992 N N . PHE D 1 46 ? 3.427 8.310 24.057 1.00 69.54 253 PHE D N 1
ATOM 1993 C CA . PHE D 1 46 ? 2.372 8.605 23.110 1.00 71.19 253 PHE D CA 1
ATOM 1994 C C . PHE D 1 46 ? 1.469 9.694 23.651 1.00 73.07 253 PHE D C 1
ATOM 1995 O O . PHE D 1 46 ? 1.296 9.804 24.870 1.00 61.87 253 PHE D O 1
ATOM 2003 N N . PRO D 1 47 ? 0.901 10.510 22.743 1.00 76.58 254 PRO D N 1
ATOM 2004 C CA . PRO D 1 47 ? -0.202 11.415 23.084 1.00 77.43 254 PRO D CA 1
ATOM 2005 C C . PRO D 1 47 ? -1.353 10.582 23.623 1.00 76.87 254 PRO D C 1
ATOM 2006 O O . PRO D 1 47 ? -1.909 9.776 22.880 1.00 71.50 254 PRO D O 1
ATOM 2010 N N . ASP D 1 48 ? -1.699 10.787 24.893 1.00 84.07 255 ASP D N 1
ATOM 2011 C CA . ASP D 1 48 ? -2.567 9.873 25.650 1.00 88.81 255 ASP D CA 1
ATOM 2012 C C . ASP D 1 48 ? -3.941 9.539 25.063 1.00 91.49 255 ASP D C 1
ATOM 2013 O O . ASP D 1 48 ? -4.437 10.228 24.163 1.00 95.46 255 ASP D O 1
ATOM 2018 N N . ASP D 1 49 ? -4.545 8.479 25.607 1.00 85.11 256 ASP D N 1
ATOM 2019 C CA . ASP D 1 49 ? -5.766 7.890 25.064 1.00 72.38 256 ASP D CA 1
ATOM 2020 C C . ASP D 1 49 ? -5.657 7.794 23.551 1.00 67.06 256 ASP D C 1
ATOM 2021 O O . ASP D 1 49 ? -6.587 8.099 22.823 1.00 70.03 256 ASP D O 1
ATOM 2026 N N . ILE D 1 50 ? -4.480 7.385 23.097 1.00 68.24 257 ILE D N 1
ATOM 2027 C CA . ILE D 1 50 ? -4.188 7.219 21.688 1.00 68.26 257 ILE D CA 1
ATOM 2028 C C . ILE D 1 50 ? -4.812 5.921 21.252 1.00 53.39 257 ILE D C 1
ATOM 2029 O O . ILE D 1 50 ? -4.887 5.642 20.069 1.00 51.83 257 ILE D O 1
ATOM 2034 N N . VAL D 1 51 ? -5.253 5.132 22.226 1.00 53.29 258 VAL D N 1
ATOM 2035 C CA . VAL D 1 51 ? -5.823 3.820 21.969 1.00 51.18 258 VAL D CA 1
ATOM 2036 C C . VAL D 1 51 ? -7.336 3.941 21.952 1.00 62.08 258 VAL D C 1
ATOM 2037 O O . VAL D 1 51 ? -8.047 2.950 21.819 1.00 66.47 258 VAL D O 1
ATOM 2041 N N . LYS D 1 52 ? -7.811 5.173 22.110 1.00 38.06 259 LYS D N 1
ATOM 2042 C CA . LYS D 1 52 ? -9.215 5.508 21.973 1.00 34.35 259 LYS D CA 1
ATOM 2043 C C . LYS D 1 52 ? -9.481 5.977 20.551 1.00 33.64 259 LYS D C 1
ATOM 2044 O O . LYS D 1 52 ? -10.627 6.135 20.137 1.00 38.29 259 LYS D O 1
ATOM 2050 N N . HIS D 1 53 ? -8.402 6.196 19.805 1.00 32.10 260 HIS D N 1
ATOM 2051 C CA . HIS D 1 53 ? -8.473 6.830 18.500 1.00 34.40 260 HIS D CA 1
ATOM 2052 C C . HIS D 1 53 ? -7.758 6.004 17.447 1.00 34.03 260 HIS D C 1
ATOM 2053 O O . HIS D 1 53 ? -7.025 6.543 16.634 1.00 38.64 260 HIS D O 1
ATOM 2060 N N . VAL D 1 54 ? -7.969 4.694 17.471 1.00 34.52 261 VAL D N 1
ATOM 2061 C CA . VAL D 1 54 ? -7.320 3.791 16.527 1.00 34.87 261 VAL D CA 1
ATOM 2062 C C . VAL D 1 54 ? -7.897 3.953 15.128 1.00 39.82 261 VAL D C 1
ATOM 2063 O O . VAL D 1 54 ? -9.113 3.851 14.938 1.00 40.64 261 VAL D O 1
ATOM 2067 N N . ASN D 1 55 ? -7.023 4.215 14.155 1.00 45.90 262 ASN D N 1
ATOM 2068 C CA . ASN D 1 55 ? -7.434 4.420 12.762 1.00 46.27 262 ASN D CA 1
ATOM 2069 C C . ASN D 1 55 ? -7.597 3.115 11.999 1.00 39.50 262 ASN D C 1
ATOM 2070 O O . ASN D 1 55 ? -6.678 2.300 11.957 1.00 36.38 262 ASN D O 1
ATOM 2075 N N . ILE D 1 56 ? -8.751 2.912 11.379 1.00 36.99 263 ILE D N 1
ATOM 2076 C CA . ILE D 1 56 ? -8.954 1.698 10.606 1.00 33.30 263 ILE D CA 1
ATOM 2077 C C . ILE D 1 56 ? -8.898 2.017 9.114 1.00 39.01 263 ILE D C 1
ATOM 2078 O O . ILE D 1 56 ? -9.649 2.863 8.632 1.00 46.10 263 ILE D O 1
ATOM 2083 N N . LYS D 1 57 ? -7.987 1.353 8.400 1.00 35.97 264 LYS D N 1
ATOM 2084 C CA . LYS D 1 57 ? -7.825 1.540 6.961 1.00 34.38 264 LYS D CA 1
ATOM 2085 C C . LYS D 1 57 ? -8.035 0.238 6.206 1.00 48.54 264 LYS D C 1
ATOM 2086 O O . LYS D 1 57 ? -7.512 -0.801 6.596 1.00 53.43 264 LYS D O 1
ATOM 2092 N N . VAL D 1 58 ? -8.783 0.306 5.111 1.00 49.91 265 VAL D N 1
ATOM 2093 C CA . VAL D 1 58 ? -8.902 -0.810 4.184 1.00 50.14 265 VAL D CA 1
ATOM 2094 C C . VAL D 1 58 ? -8.395 -0.307 2.849 1.00 54.01 265 VAL D C 1
ATOM 2095 O O . VAL D 1 58 ? -8.763 0.786 2.437 1.00 56.48 265 VAL D O 1
ATOM 2099 N N . ASN D 1 59 ? -7.554 -1.098 2.186 1.00 59.57 266 ASN D N 1
ATOM 2100 C CA . ASN D 1 59 ? -6.887 -0.711 0.924 1.00 70.41 266 ASN D CA 1
ATOM 2101 C C . ASN D 1 59 ? -6.065 0.583 0.994 1.00 71.84 266 ASN D C 1
ATOM 2102 O O . ASN D 1 59 ? -5.757 1.190 -0.037 1.00 79.41 266 ASN D O 1
ATOM 2107 N N . GLY D 1 60 ? -5.699 0.980 2.211 1.00 59.18 267 GLY D N 1
ATOM 2108 C CA . GLY D 1 60 ? -4.983 2.220 2.429 1.00 54.06 267 GLY D CA 1
ATOM 2109 C C . GLY D 1 60 ? -5.952 3.373 2.587 1.00 57.65 267 GLY D C 1
ATOM 2110 O O . GLY D 1 60 ? -5.543 4.529 2.710 1.00 60.99 267 GLY D O 1
ATOM 2111 N N . SER D 1 61 ? -7.245 3.052 2.583 1.00 51.69 268 SER D N 1
ATOM 2112 C CA . SER D 1 61 ? -8.296 4.060 2.704 1.00 54.18 268 SER D CA 1
ATOM 2113 C C . SER D 1 61 ? -8.954 3.988 4.075 1.00 49.94 268 SER D C 1
ATOM 2114 O O . SER D 1 61 ? -9.465 2.938 4.461 1.00 47.34 268 SER D O 1
ATOM 2117 N N . LEU D 1 62 ? -8.938 5.106 4.803 1.00 49.78 269 LEU D N 1
ATOM 2118 C CA . LEU D 1 62 ? -9.563 5.197 6.129 1.00 44.16 269 LEU D CA 1
ATOM 2119 C C . LEU D 1 62 ? -11.047 4.936 6.051 1.00 38.71 269 LEU D C 1
ATOM 2120 O O . LEU D 1 62 ? -11.774 5.641 5.356 1.00 42.83 269 LEU D O 1
ATOM 2125 N N . VAL D 1 63 ? -11.495 3.917 6.769 1.00 34.61 270 VAL D N 1
ATOM 2126 C CA . VAL D 1 63 ? -12.902 3.560 6.762 1.00 37.14 270 VAL D CA 1
ATOM 2127 C C . VAL D 1 63 ? -13.607 3.941 8.064 1.00 35.58 270 VAL D C 1
ATOM 2128 O O . VAL D 1 63 ? -14.715 4.461 8.035 1.00 38.49 270 VAL D O 1
ATOM 2132 N N . GLY D 1 64 ? -12.959 3.692 9.199 1.00 35.13 271 GLY D N 1
ATOM 2133 C CA . GLY D 1 64 ? -13.563 3.963 10.490 1.00 30.20 271 GLY D CA 1
ATOM 2134 C C . GLY D 1 64 ? -12.560 4.155 11.606 1.00 34.18 271 GLY D C 1
ATOM 2135 O O . GLY D 1 64 ? -11.360 4.150 11.363 1.00 40.20 271 GLY D O 1
ATOM 2136 N N . HIS D 1 65 ? -13.054 4.329 12.830 1.00 36.60 272 HIS D N 1
ATOM 2137 C CA . HIS D 1 65 ? -12.202 4.539 14.004 1.00 35.85 272 HIS D CA 1
ATOM 2138 C C . HIS D 1 65 ? -12.605 3.605 15.121 1.00 33.62 272 HIS D C 1
ATOM 2139 O O . HIS D 1 65 ? -13.710 3.084 15.125 1.00 37.13 272 HIS D O 1
ATOM 2146 N N . GLY D 1 66 ? -11.714 3.410 16.081 1.00 36.16 273 GLY D N 1
ATOM 2147 C CA . GLY D 1 66 ? -11.997 2.514 17.178 1.00 34.01 273 GLY D CA 1
ATOM 2148 C C . GLY D 1 66 ? -11.254 2.871 18.439 1.00 30.13 273 GLY D C 1
ATOM 2149 O O . GLY D 1 66 ? -10.470 3.805 18.471 1.00 34.49 273 GLY D O 1
ATOM 2150 N N . GLU D 1 67 ? -11.522 2.123 19.494 1.00 37.33 274 GLU D N 1
ATOM 2151 C CA . GLU D 1 67 ? -10.738 2.216 20.708 1.00 32.06 274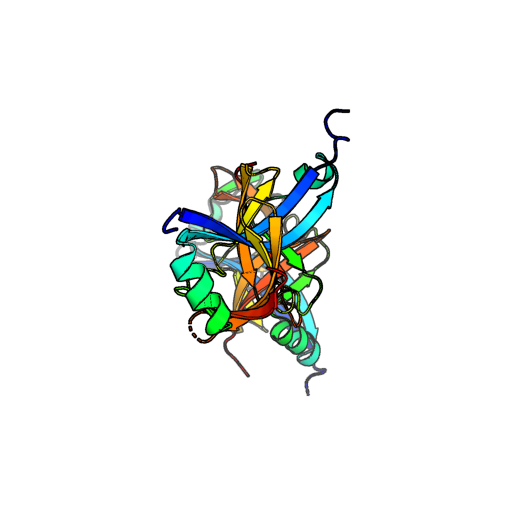 GLU D CA 1
ATOM 2152 C C . GLU D 1 67 ? -10.179 0.839 20.987 1.00 32.10 274 GLU D C 1
ATOM 2153 O O . GLU D 1 67 ? -10.894 -0.158 20.889 1.00 33.40 274 GLU D O 1
ATOM 2159 N N . LEU D 1 68 ? -8.903 0.778 21.340 1.00 35.75 275 LEU D N 1
ATOM 2160 C CA . LEU D 1 68 ? -8.268 -0.496 21.656 1.00 35.78 275 LEU D CA 1
ATOM 2161 C C . LEU D 1 68 ? -8.626 -0.896 23.074 1.00 39.69 275 LEU D C 1
ATOM 2162 O O . LEU D 1 68 ? -8.353 -0.143 24.008 1.00 41.47 275 LEU D O 1
ATOM 2167 N N . VAL D 1 69 ? -9.252 -2.063 23.233 1.00 47.37 276 VAL D N 1
ATOM 2168 C CA . VAL D 1 69 ? -9.642 -2.561 24.562 1.00 49.39 276 VAL D CA 1
ATOM 2169 C C . VAL D 1 69 ? -9.252 -4.025 24.818 1.00 54.06 276 VAL D C 1
ATOM 2170 O O . VAL D 1 69 ? -9.253 -4.848 23.899 1.00 53.20 276 VAL D O 1
ATOM 2174 N N . SER D 1 70 ? -8.939 -4.339 26.075 1.00 56.64 277 SER D N 1
ATOM 2175 C CA . SER D 1 70 ? -8.631 -5.710 26.470 1.00 54.89 277 SER D CA 1
ATOM 2176 C C . SER D 1 70 ? -9.876 -6.557 26.731 1.00 56.60 277 SER D C 1
ATOM 2177 O O . SER D 1 70 ? -10.995 -6.045 26.760 1.00 57.85 277 SER D O 1
ATOM 2180 N N . ILE D 1 71 ? -9.680 -7.859 26.903 1.00 60.17 278 ILE D N 1
ATOM 2181 C CA . ILE D 1 71 ? -10.806 -8.781 27.018 1.00 61.03 278 ILE D CA 1
ATOM 2182 C C . ILE D 1 71 ? -10.626 -9.821 28.114 1.00 68.92 278 ILE D C 1
ATOM 2183 O O . ILE D 1 71 ? -11.514 -10.012 28.945 1.00 72.59 278 ILE D O 1
ATOM 2188 N N . GLY D 1 74 ? -7.569 -10.903 26.631 1.00 77.03 281 GLY D N 1
ATOM 2189 C CA . GLY D 1 74 ? -7.514 -10.705 25.190 1.00 75.41 281 GLY D CA 1
ATOM 2190 C C . GLY D 1 74 ? -7.549 -9.239 24.820 1.00 68.56 281 GLY D C 1
ATOM 2191 O O . GLY D 1 74 ? -7.432 -8.388 25.698 1.00 69.78 281 GLY D O 1
ATOM 2192 N N . TYR D 1 75 ? -7.702 -8.942 23.530 1.00 62.98 282 TYR D N 1
ATOM 2193 C CA . TYR D 1 75 ? -7.821 -7.554 23.077 1.00 56.08 282 TYR D CA 1
ATOM 2194 C C . TYR D 1 75 ? -8.832 -7.351 21.949 1.00 47.73 282 TYR D C 1
ATOM 2195 O O . TYR D 1 75 ? -9.040 -8.224 21.106 1.00 49.95 282 TYR D O 1
ATOM 2204 N N . GLY D 1 76 ? -9.455 -6.183 21.929 1.00 49.60 283 GLY D N 1
ATOM 2205 C CA . GLY D 1 76 ? -10.410 -5.884 20.886 1.00 44.43 283 GLY D CA 1
ATOM 2206 C C . GLY D 1 76 ? -10.327 -4.430 20.491 1.00 46.61 283 GLY D C 1
ATOM 2207 O O . GLY D 1 76 ? -9.583 -3.661 21.103 1.00 41.82 283 GLY D O 1
ATOM 2208 N N . ILE D 1 77 ? -11.083 -4.063 19.458 1.00 55.26 284 ILE D N 1
ATOM 2209 C CA . ILE D 1 77 ? -11.173 -2.681 18.994 1.00 52.78 284 ILE D CA 1
ATOM 2210 C C . ILE D 1 77 ? -12.637 -2.279 18.875 1.00 45.98 284 ILE D C 1
ATOM 2211 O O . ILE D 1 77 ? -13.359 -2.826 18.055 1.00 38.19 284 ILE D O 1
ATOM 2216 N N . GLU D 1 78 ? -13.070 -1.331 19.704 1.00 51.31 285 GLU D N 1
ATOM 2217 C CA . GLU D 1 78 ? -14.457 -0.873 19.699 1.00 47.73 285 GLU D CA 1
ATOM 2218 C C . GLU D 1 78 ? -14.663 0.197 18.652 1.00 49.15 285 GLU D C 1
ATOM 2219 O O . GLU D 1 78 ? -14.229 1.328 18.844 1.00 53.24 285 GLU D O 1
ATOM 2225 N N . ILE D 1 79 ? -15.354 -0.138 17.571 1.00 46.78 286 ILE D N 1
ATOM 2226 C CA . ILE D 1 79 ? -15.656 0.847 16.544 1.00 46.87 286 ILE D CA 1
ATOM 2227 C C . ILE D 1 79 ? -16.396 2.041 17.127 1.00 37.40 286 ILE D C 1
ATOM 2228 O O . ILE D 1 79 ? -17.450 1.895 17.726 1.00 44.57 286 ILE D O 1
ATOM 2233 N N . SER D 1 80 ? -15.834 3.225 16.950 1.00 44.26 287 SER D N 1
ATOM 2234 C CA . SER D 1 80 ? -16.463 4.426 17.454 1.00 43.27 287 SER D CA 1
ATOM 2235 C C . SER D 1 80 ? -17.150 5.140 16.313 1.00 44.82 287 SER D C 1
ATOM 2236 O O . SER D 1 80 ? -18.169 5.795 16.511 1.00 51.32 287 SER D O 1
ATOM 2239 N N . SER D 1 81 ? -16.596 5.002 15.113 1.00 43.84 288 SER D N 1
ATOM 2240 C CA . SER D 1 81 ? -17.144 5.654 13.934 1.00 38.85 288 SER D CA 1
ATOM 2241 C C . SER D 1 81 ? -16.770 4.876 12.688 1.00 44.61 288 SER D C 1
ATOM 2242 O O . SER D 1 81 ? -15.693 4.292 12.619 1.00 44.55 288 SER D O 1
ATOM 2245 N N . TRP D 1 82 ? -17.655 4.882 11.697 1.00 43.39 289 TRP D N 1
ATOM 2246 C CA . TRP D 1 82 ? -17.453 4.099 10.487 1.00 44.37 289 TRP D CA 1
ATOM 2247 C C . TRP D 1 82 ?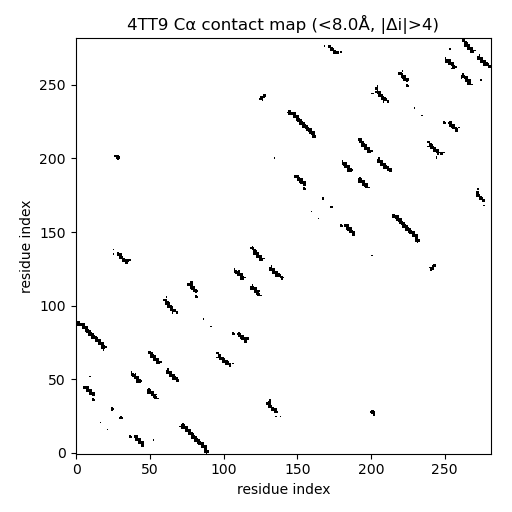 -18.125 4.779 9.306 1.00 56.39 289 TRP D C 1
ATOM 2248 O O . TRP D 1 82 ? -19.290 5.167 9.389 1.00 61.81 289 TRP D O 1
ATOM 2259 N N . MET D 1 83 ? -17.399 4.900 8.199 1.00 54.75 290 MET D N 1
ATOM 2260 C CA . MET D 1 83 ? -17.840 5.743 7.098 1.00 47.35 290 MET D CA 1
ATOM 2261 C C . MET D 1 83 ? -18.236 4.946 5.863 1.00 56.51 290 MET D C 1
ATOM 2262 O O . MET D 1 83 ? -18.559 5.529 4.827 1.00 67.65 290 MET D O 1
ATOM 2267 N N . VAL D 1 84 ? -18.226 3.619 5.970 1.00 56.79 291 VAL D N 1
ATOM 2268 C CA . VAL D 1 84 ? -18.573 2.758 4.832 1.00 60.39 291 VAL D CA 1
ATOM 2269 C C . VAL D 1 84 ? -19.820 1.905 5.076 1.00 62.46 291 VAL D C 1
ATOM 2270 O O . VAL D 1 84 ? -20.766 1.926 4.283 1.00 64.93 291 VAL D O 1
#

CATH classification: 2.30.330.10

Radius of gyration: 23.24 Å; Cα contacts (8 Å, |Δi|>4): 670; chains: 4; bounding box: 66×34×59 Å

Sequence (282 aa):
YDDINVKVDFILLEKNMTINELKMYVENELFKFPDDIVKHVNIKVNGSLVGHGELVSIEDGYGIEISSWMYDDINVKVDFILLEKNMTINELKMYVENELFKFPDDIVKHVNIKVNGSLVGHGELVSIEDGYGIEISSWMVKNYDDINVKVDFILLEKNMTINELKMYVENELFKFPDDIVKHVNIKVNGSLVGHGELVSIEDGYGIEISSWMVDDINVKVDFILLEKNMTINELKMYVENELFKFPDDIVKHVNIKVNGSLVGHGELVSIGYGIEISSWMV

Organism: Shigella flexneri (NCBI:txid623)

Solvent-accessible surface area: 15443 Å² total; per-residue (Å²): 206,64,120,87,89,22,64,0,13,5,8,1,32,61,88,91,4,24,41,56,83,12,100,101,47,40,101,43,67,4,0,103,9,123,65,64,13,23,112,102,1,50,1,43,20,91,53,70,88,30,1,85,0,44,17,39,97,37,141,161,9,45,0,2,70,1,51,37,46,202,248,43,122,88,96,10,81,0,10,0,3,8,50,66,81,101,3,38,50,72,56,32,117,125,18,84,96,126,44,99,50,92,7,76,98,76,9,7,74,109,0,44,0,29,18,95,50,67,75,14,0,55,0,32,5,0,19,24,134,112,5,59,0,0,12,17,66,46,58,102,98,235,156,185,38,91,88,119,26,75,0,13,3,6,1,40,50,61,92,4,16,47,87,84,20,125,121,47,30,156,112,89,69,0,121,2,89,85,66,2,19,136,100,0,38,0,31,25,137,57,72,64,16,0,45,0,41,22,15,59,1,43,88,25,65,0,0,10,0,52,46,42,109,126,130,104,111,94,32,92,0,20,0,1,3,27,55,96,123,17,31,48,62,84,19,130,144,20,77,96,17,14,8,45,81,10,82,78,61,20,9,94,109,0,38,0,40,16,127,53,54,71,11,0,54,0,54,19,48,82,126,38,55,0,0,85,16,72,49,58,138,141

InterPro domains:
  IPR001543 Flagellar motor switch protein FliN-like, C-terminal domain [PF01052] (222-289)
  IPR003283 Type III secretion system outer membrane, SpaO [PR01339] (116-129)
  IPR003283 Type III secretion system outer membrane, SpaO [PR01339] (162-172)
  IPR003283 Type III secretion system outer membrane, SpaO [PR01339] (222-234)
  IPR003283 Type III secretion system outer membrane, SpaO [PR01339] (266-283)
  IPR036429 SpoA-like superfamily [G3DSA:2.30.330.10] (208-293)
  IPR036429 SpoA-like superfamily [SSF101801] (221-289)
  IPR058805 SpaO, FliM/N C-terminal related [PF26304] (142-206)